Protein AF-X1ELR3-F1 (afdb_monomer_lite)

pLDDT: mean 73.2, std 22.71, range [28.2, 96.12]

Foldseek 3Di:
DDDDYDDDDDDDPDDDDDDDDDPPPPPPPVPPDPPPPDPPPPPDPQPCPPVNDRQDPDPPRVVVVVVVVLVVVQLVQLLVVLLVLVVVCPVVVVDDLVLLLDLDLVSCCPSRCVSSVSVPDDGPRPPPDDDDPVSSSVSNNVSSVVVNVVQQLVQLLVLLVVLLVVVCVVDVVQVVCLLVLHFHDPVSLVVSQVSSQATPNRDGDDDDSVNSSVSSVVVSVVCVVPPVVVVVVVVVVVVCCVVPPVVVVVVVVVQQVPQDDDPNDGDDDDDD

Secondary structure (DSSP, 8-state):
------------------PPPP----------------S----------TT------STTHHHHHHHHHHHHHHHHHHHHHHHHHHHHHHHTTSS-GGGGS---HHHHIIIIIITTTGGG---SS-TT-PPPHHHHHHHTHHHHHHHHHHHHHHHHHHHHHHHHHHHHHH-HHHHHHHHTTPPPPHHHHHHHHHHTSB-TTS-B----HHHHHHHHHHHHHHHHHHSTHHHHHHHHHHHHHHH-HHHHHHHHHHHHHTS---TT--------

Organism: NCBI:txid412755

Radius of gyration: 37.18 Å; chains: 1; bounding box: 158×45×71 Å

Sequence (272 aa):
MTFRSGKYFSDGEKEVAKVPRPQYKNHYFIEKPFELENLPIQNGSKTITRKFALIPDTYYKRQEYKKVTDRMVKFRDLENKYVQIIISALQNGQLTVQNFKSPSKQFIKSNIYDNLNLTNVRTNQFKNIELKERMRRCAVQYPFHAVRNWLIRNHNLSCIIGQLERSFRSNKDLVVSFLLGKGVPRGIKQTIFNSLNQNLFGNQQNISYFLIDNMVGQIRNIFLENASLNVVLKTRLGQVSKNSRPVQDFLKECIVDFSYKKKSKFIKLQIE

Structure (mmCIF, N/CA/C/O backbone):
data_AF-X1ELR3-F1
#
_entry.id   AF-X1ELR3-F1
#
loop_
_atom_site.group_PDB
_atom_site.id
_atom_site.type_symbol
_atom_site.label_atom_id
_atom_site.label_alt_id
_atom_site.label_comp_id
_atom_site.label_asym_id
_atom_site.label_entity_id
_atom_site.label_seq_id
_atom_site.pdbx_PDB_ins_code
_atom_site.Cartn_x
_atom_site.Cartn_y
_atom_site.Cartn_z
_atom_site.occupancy
_atom_site.B_iso_or_equiv
_atom_site.auth_s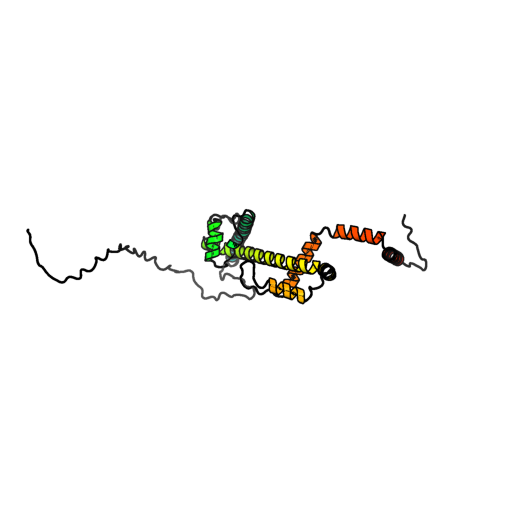eq_id
_atom_site.auth_comp_id
_atom_site.auth_asym_id
_atom_site.auth_atom_id
_atom_site.pdbx_PDB_model_num
ATOM 1 N N . MET A 1 1 ? -96.377 -1.189 -17.134 1.00 38.94 1 MET A N 1
ATOM 2 C CA . MET A 1 1 ? -95.410 -1.938 -16.305 1.00 38.94 1 MET A CA 1
ATOM 3 C C . MET A 1 1 ? -94.603 -0.912 -15.505 1.00 38.94 1 MET A C 1
ATOM 5 O O . MET A 1 1 ? -93.817 -0.207 -16.111 1.00 38.94 1 MET A O 1
ATOM 9 N N . THR A 1 2 ? -95.066 -0.478 -14.321 1.00 29.97 2 THR A N 1
ATOM 10 C CA . THR A 1 2 ? -94.688 -0.975 -12.964 1.00 29.97 2 THR A CA 1
ATOM 11 C C . THR A 1 2 ? -93.179 -0.856 -12.684 1.00 29.97 2 THR A C 1
ATOM 13 O O . THR A 1 2 ? -92.418 -1.453 -13.424 1.00 29.97 2 THR A O 1
ATOM 16 N N . PHE A 1 3 ? -92.646 -0.169 -11.662 1.00 28.20 3 PHE A N 1
ATOM 17 C CA . PHE A 1 3 ? -93.177 0.462 -10.440 1.00 28.20 3 PHE A CA 1
ATOM 18 C C . PHE A 1 3 ? -92.130 1.466 -9.863 1.00 28.20 3 PHE A C 1
ATOM 20 O O . PHE A 1 3 ? -90.941 1.190 -9.925 1.00 28.20 3 PHE A O 1
ATOM 27 N N . ARG A 1 4 ? -92.618 2.575 -9.265 1.00 29.06 4 ARG A N 1
ATOM 28 C CA . ARG A 1 4 ? -92.213 3.266 -7.998 1.00 29.06 4 ARG A CA 1
ATOM 29 C C . ARG A 1 4 ? -90.725 3.513 -7.648 1.00 29.06 4 ARG A C 1
ATOM 31 O O . ARG A 1 4 ? -89.964 2.585 -7.449 1.00 29.06 4 ARG A O 1
ATOM 38 N N . SER A 1 5 ? -90.338 4.785 -7.456 1.00 32.31 5 SER A N 1
ATOM 39 C CA . SER A 1 5 ? -90.232 5.538 -6.165 1.00 32.31 5 SER A CA 1
ATOM 40 C C . SER A 1 5 ? -88.789 5.555 -5.626 1.00 32.31 5 SER A C 1
ATOM 42 O O . SER A 1 5 ? -88.098 4.568 -5.794 1.00 32.31 5 SER A O 1
ATOM 44 N N . GLY A 1 6 ? -88.241 6.592 -4.994 1.00 30.98 6 GLY A N 1
ATOM 45 C CA . GLY A 1 6 ? -88.781 7.857 -4.520 1.00 30.98 6 GLY A CA 1
ATOM 46 C C . GLY A 1 6 ? -87.651 8.811 -4.090 1.00 30.98 6 GLY A C 1
ATOM 47 O O . GLY A 1 6 ? -86.470 8.529 -4.260 1.00 30.98 6 GLY A O 1
ATOM 48 N N . LYS A 1 7 ? -88.087 9.966 -3.583 1.00 36.12 7 LYS A N 1
ATOM 49 C CA . LYS A 1 7 ? -87.344 11.131 -3.072 1.00 36.12 7 LYS A CA 1
ATOM 50 C C . LYS A 1 7 ? -86.315 10.791 -1.970 1.00 36.12 7 LYS A C 1
ATOM 52 O O . LYS A 1 7 ? -86.502 9.803 -1.272 1.00 36.12 7 LYS A O 1
ATOM 57 N N . TYR A 1 8 ? -85.306 11.652 -1.774 1.00 34.97 8 TYR A N 1
ATOM 58 C CA . TYR A 1 8 ? -85.084 12.531 -0.594 1.00 34.97 8 TYR A CA 1
ATOM 59 C C . TYR A 1 8 ? -83.591 12.982 -0.488 1.00 34.97 8 TYR A C 1
ATOM 61 O O . TYR A 1 8 ? -82.716 12.131 -0.434 1.00 34.97 8 TYR A O 1
ATOM 69 N N . PHE A 1 9 ? -83.370 14.315 -0.467 1.00 36.19 9 PHE A N 1
ATOM 70 C CA . PHE A 1 9 ? -82.385 15.152 0.284 1.00 36.19 9 PHE A CA 1
ATOM 71 C C . PHE A 1 9 ? -80.890 14.741 0.304 1.00 36.19 9 PHE A C 1
ATOM 73 O O . PHE A 1 9 ? -80.542 13.651 0.734 1.00 36.19 9 PHE A O 1
ATOM 80 N N . SER A 1 10 ? -79.962 15.510 -0.283 1.00 35.53 10 SER A N 1
ATOM 81 C CA . SER A 1 10 ? -79.329 16.779 0.160 1.00 35.53 10 SER A CA 1
ATOM 82 C C . SER A 1 10 ? -78.473 16.689 1.434 1.00 35.53 10 SER A C 1
ATOM 84 O O . SER A 1 10 ? -78.986 16.427 2.517 1.00 35.53 10 SER A O 1
ATOM 86 N N . ASP A 1 11 ? -77.198 17.027 1.232 1.00 34.41 11 ASP A N 1
ATOM 87 C CA . ASP A 1 11 ? -76.172 17.528 2.151 1.00 34.41 11 ASP A CA 1
ATOM 88 C C . ASP A 1 11 ? -75.707 16.658 3.323 1.00 34.41 11 ASP A C 1
ATOM 90 O O . ASP A 1 11 ? -76.416 16.343 4.275 1.00 34.41 11 ASP A O 1
ATOM 94 N N . GLY A 1 12 ? -74.417 16.333 3.263 1.00 37.38 12 GLY A N 1
ATOM 95 C CA . GLY A 1 12 ? -73.683 15.691 4.336 1.00 37.38 12 GLY A CA 1
ATOM 96 C C . GLY A 1 12 ? -72.321 15.227 3.849 1.00 37.38 12 GLY A C 1
ATOM 97 O O . GLY A 1 12 ? -72.127 14.034 3.616 1.00 37.38 12 GLY A O 1
ATOM 98 N N . GLU A 1 13 ? -71.382 16.166 3.704 1.00 39.59 13 GLU A N 1
ATOM 99 C CA . GLU A 1 13 ? -69.950 15.865 3.749 1.00 39.59 13 GLU A CA 1
ATOM 100 C C . GLU A 1 13 ? -69.672 15.082 5.038 1.00 39.59 13 GLU A C 1
ATOM 102 O O . GLU A 1 13 ? -69.604 15.631 6.136 1.00 39.59 13 GLU A O 1
ATOM 107 N N . LYS A 1 14 ? -69.578 13.757 4.917 1.00 39.84 14 LYS A N 1
ATOM 108 C CA . LYS A 1 14 ? -69.109 12.898 5.996 1.00 39.84 14 LYS A CA 1
ATOM 109 C C . LYS A 1 14 ? -67.605 12.769 5.860 1.00 39.84 14 LYS A C 1
ATOM 111 O O . LYS A 1 14 ? -67.106 12.066 4.981 1.00 39.84 14 LYS A O 1
ATOM 116 N N . GLU A 1 15 ? -66.914 13.463 6.760 1.00 39.06 15 GLU A N 1
ATOM 117 C CA . GLU A 1 15 ? -65.523 13.219 7.116 1.00 39.06 15 GLU A CA 1
ATOM 118 C C . GLU A 1 15 ? -65.265 11.712 7.204 1.00 39.06 15 GLU A C 1
ATOM 120 O O . GLU A 1 15 ? -65.870 10.985 7.998 1.00 39.06 15 GLU A O 1
ATOM 125 N N . VAL A 1 16 ? -64.348 11.235 6.367 1.00 45.25 16 VAL A N 1
ATOM 126 C CA . VAL A 1 16 ? -63.848 9.868 6.444 1.00 45.25 16 VAL A CA 1
ATOM 127 C C . VAL A 1 16 ? -63.132 9.708 7.781 1.00 45.25 16 VAL A C 1
ATOM 129 O O . VAL A 1 16 ? -62.170 10.416 8.088 1.00 45.25 16 VAL A O 1
ATOM 132 N N . ALA A 1 17 ? -63.635 8.762 8.572 1.00 37.72 17 ALA A N 1
ATOM 133 C CA . ALA A 1 17 ? -63.144 8.391 9.886 1.00 37.72 17 ALA A CA 1
ATOM 134 C C . ALA A 1 17 ? -61.613 8.239 9.901 1.00 37.72 17 ALA A C 1
ATOM 136 O O . ALA A 1 17 ? -61.039 7.340 9.281 1.00 37.72 17 ALA A O 1
ATOM 137 N N . LYS A 1 18 ? -60.945 9.113 10.661 1.00 41.16 18 LYS A N 1
ATOM 138 C CA . LYS A 1 18 ? -59.543 8.938 11.042 1.00 41.16 18 LYS A CA 1
ATOM 139 C C . LYS A 1 18 ? -59.444 7.683 11.901 1.00 41.16 18 LYS A C 1
ATOM 141 O O . LYS A 1 18 ? -59.878 7.675 13.050 1.00 41.16 18 LYS A O 1
ATOM 146 N N . VAL A 1 19 ? -58.839 6.638 11.347 1.00 40.16 19 VAL A N 1
ATOM 147 C CA . VAL A 1 19 ? -58.369 5.483 12.116 1.00 40.16 19 VAL A CA 1
ATOM 148 C C . VAL A 1 19 ? -57.477 6.010 13.252 1.00 40.16 19 VAL A C 1
ATOM 150 O O . VAL A 1 19 ? -56.493 6.706 12.968 1.00 40.16 19 VAL A O 1
ATOM 153 N N . PRO A 1 20 ? -57.798 5.739 14.530 1.00 35.62 20 PRO A N 1
ATOM 154 C CA . PRO A 1 20 ? -56.969 6.188 15.634 1.00 35.62 20 PRO A CA 1
ATOM 155 C C . PRO A 1 20 ? -55.623 5.466 15.555 1.00 35.62 20 PRO A C 1
ATOM 157 O O . PRO A 1 20 ? -55.545 4.238 15.612 1.00 35.62 20 PRO A O 1
ATOM 160 N N . ARG A 1 21 ? -54.544 6.239 15.393 1.00 38.31 21 ARG A N 1
ATOM 161 C CA . ARG A 1 21 ? -53.183 5.713 15.529 1.00 38.31 21 ARG A CA 1
ATOM 162 C C . ARG A 1 21 ? -53.031 5.148 16.945 1.00 38.31 21 ARG A C 1
ATOM 164 O O . ARG A 1 21 ? -53.488 5.803 17.885 1.00 38.31 21 ARG A O 1
ATOM 171 N N . PRO A 1 22 ? -52.377 3.989 17.124 1.00 36.22 22 PRO A N 1
ATOM 172 C CA . PRO A 1 22 ? -52.089 3.479 18.453 1.00 36.22 22 PRO A CA 1
ATOM 173 C C . PRO A 1 22 ? -51.301 4.535 19.232 1.00 36.22 22 PRO A C 1
ATOM 175 O O . PRO A 1 22 ? -50.209 4.948 18.834 1.00 36.22 22 PRO A O 1
ATOM 178 N N . GLN A 1 23 ? -51.891 4.997 20.336 1.00 33.19 23 GLN A N 1
ATOM 179 C CA . GLN A 1 23 ? -51.192 5.767 21.351 1.00 33.19 23 GLN A CA 1
ATOM 180 C C . GLN A 1 23 ? -50.163 4.834 21.984 1.00 33.19 23 GLN A C 1
ATOM 182 O O . GLN A 1 23 ? -50.462 4.087 22.915 1.00 33.19 23 GLN A O 1
ATOM 187 N N . TYR A 1 24 ? -48.935 4.862 21.472 1.00 32.53 24 TYR A N 1
ATOM 188 C CA . TYR A 1 24 ? -47.806 4.406 22.260 1.00 32.53 24 TYR A CA 1
ATOM 189 C C . TYR A 1 24 ? -47.739 5.329 23.472 1.00 32.53 24 TYR A C 1
ATOM 191 O O . TYR A 1 24 ? -47.401 6.507 23.357 1.00 32.53 24 TYR A O 1
ATOM 199 N N . LYS A 1 25 ? -48.129 4.800 24.636 1.00 32.91 25 LYS A N 1
ATOM 200 C CA . LYS A 1 25 ? -47.783 5.397 25.919 1.00 32.91 25 LYS A CA 1
ATOM 201 C C . LYS A 1 25 ? -46.264 5.525 25.920 1.00 32.91 25 LYS A C 1
ATOM 203 O O . LYS A 1 25 ? -45.560 4.538 26.116 1.00 32.91 25 LYS A O 1
ATOM 208 N N . ASN A 1 26 ? -45.773 6.739 25.695 1.00 32.91 26 ASN A N 1
ATOM 209 C CA . ASN A 1 26 ? -44.436 7.119 26.105 1.00 32.91 26 ASN A CA 1
ATOM 210 C C . ASN A 1 26 ? -44.417 6.965 27.626 1.00 32.91 26 ASN A C 1
ATOM 212 O O . ASN A 1 26 ? -44.767 7.880 28.369 1.00 32.91 26 ASN A O 1
ATOM 216 N N . HIS A 1 27 ? -44.033 5.786 28.110 1.00 32.38 27 HIS A N 1
ATOM 217 C CA . HIS A 1 27 ? -43.288 5.739 29.350 1.00 32.38 27 HIS A CA 1
ATOM 218 C C . HIS A 1 27 ? -41.992 6.475 29.055 1.00 32.38 27 HIS A C 1
ATOM 220 O O . HIS A 1 27 ? -41.010 5.902 28.590 1.00 32.38 27 HIS A O 1
ATOM 226 N N . TYR A 1 28 ? -42.034 7.787 29.282 1.00 31.70 28 TYR A N 1
ATOM 227 C CA . TYR A 1 28 ? -40.855 8.526 29.662 1.00 31.70 28 TYR A CA 1
ATOM 228 C C . TYR A 1 28 ? -40.346 7.839 30.930 1.00 31.70 28 TYR A C 1
ATOM 230 O O . TYR A 1 28 ? -40.696 8.209 32.047 1.00 31.70 28 TYR A O 1
ATOM 238 N N . PHE A 1 29 ? -39.508 6.818 30.757 1.00 32.00 29 PHE A N 1
ATOM 239 C CA . PHE A 1 29 ? -38.361 6.727 31.630 1.00 32.00 29 PHE A CA 1
ATOM 240 C C . PHE A 1 29 ? -37.620 8.032 31.388 1.00 32.00 29 PHE A C 1
ATOM 242 O O . PHE A 1 29 ? -36.895 8.200 30.410 1.00 32.00 29 PHE A O 1
ATOM 249 N N . ILE A 1 30 ? -37.916 9.002 32.248 1.00 33.72 30 ILE A N 1
ATOM 250 C CA . ILE A 1 30 ? -36.988 10.066 32.566 1.00 33.72 30 ILE A CA 1
ATOM 251 C C . ILE A 1 30 ? -35.795 9.306 33.145 1.00 33.72 30 ILE A C 1
ATOM 253 O O . ILE A 1 30 ? -35.714 9.057 34.346 1.00 33.72 30 ILE A O 1
ATOM 257 N N . GLU A 1 31 ? -34.917 8.819 32.264 1.00 35.75 31 GLU A N 1
ATOM 258 C CA . GLU A 1 31 ? -33.542 8.568 32.641 1.00 35.75 31 GLU A CA 1
ATOM 259 C C . GLU A 1 31 ? -33.094 9.894 33.228 1.00 35.75 31 GLU A C 1
ATOM 261 O O . GLU A 1 31 ? -33.058 10.916 32.534 1.00 35.75 31 GLU A O 1
ATOM 266 N N . LYS A 1 32 ? -32.885 9.890 34.548 1.00 32.22 32 LYS A N 1
ATOM 267 C CA . LYS A 1 32 ? -32.268 11.008 35.241 1.00 32.22 32 LYS A CA 1
ATOM 268 C C . LYS A 1 32 ? -31.103 11.477 34.367 1.00 32.22 32 LYS A C 1
ATOM 270 O O . LYS A 1 32 ? -30.331 10.617 33.919 1.00 32.22 32 LYS A O 1
ATOM 275 N N . PRO A 1 33 ? -30.982 12.786 34.079 1.00 32.03 33 PRO A N 1
ATOM 276 C CA . PRO A 1 33 ? -29.783 13.290 33.433 1.00 32.03 33 PRO A CA 1
ATOM 277 C C . PRO A 1 33 ? -28.606 12.709 34.203 1.00 32.03 33 PRO A C 1
ATOM 279 O O . PRO A 1 33 ? -28.638 12.685 35.429 1.00 32.03 33 PRO A O 1
ATOM 282 N N . PHE A 1 34 ? -27.652 12.137 33.475 1.00 37.47 34 PHE A N 1
ATOM 283 C CA . PHE A 1 34 ? -26.460 11.526 34.038 1.00 37.47 34 PHE A CA 1
ATOM 284 C C . PHE A 1 34 ? -25.834 12.551 34.991 1.00 37.47 34 PHE A C 1
ATOM 286 O O . PHE A 1 34 ? -25.188 13.499 34.541 1.00 37.47 34 PHE A O 1
ATOM 293 N N . GLU A 1 35 ? -26.113 12.406 36.287 1.00 31.59 35 GLU A N 1
ATOM 294 C CA . GLU A 1 35 ? -25.535 13.201 37.355 1.00 31.59 35 GLU A CA 1
ATOM 295 C C . GLU A 1 35 ? -24.050 12.851 37.327 1.00 31.59 35 GLU A C 1
ATOM 297 O O . GLU A 1 35 ? -23.577 11.876 37.905 1.00 31.59 35 GLU A O 1
ATOM 302 N N . LEU A 1 36 ? -23.306 13.657 36.572 1.00 38.75 36 LEU A N 1
ATOM 303 C CA . LEU A 1 36 ? -21.876 13.891 36.713 1.00 38.75 36 LEU A CA 1
ATOM 304 C C . LEU A 1 36 ? -21.628 14.587 38.062 1.00 38.75 36 LEU A C 1
ATOM 306 O O . LEU A 1 36 ? -20.936 15.596 38.137 1.00 38.75 36 LEU A O 1
ATOM 310 N N . GLU A 1 37 ? -22.214 14.073 39.138 1.00 33.00 37 GLU A N 1
ATOM 311 C CA . GLU A 1 37 ? -21.900 14.520 40.476 1.00 33.00 37 GLU A CA 1
ATOM 312 C C . GLU A 1 37 ? -20.644 13.780 40.934 1.00 33.00 37 GLU A C 1
ATOM 314 O O . GLU A 1 37 ? -20.624 12.578 41.193 1.00 33.00 37 GLU A O 1
ATOM 319 N N . ASN A 1 38 ? -19.578 14.576 41.018 1.00 36.31 38 ASN A N 1
ATOM 320 C CA . ASN A 1 38 ? -18.402 14.365 41.853 1.00 36.31 38 ASN A CA 1
ATOM 321 C C . ASN A 1 38 ? -17.333 13.394 41.336 1.00 36.31 38 ASN A C 1
ATOM 323 O O . ASN A 1 38 ? -16.770 12.598 42.084 1.00 36.31 38 ASN A O 1
ATOM 327 N N . LEU A 1 39 ? -16.902 13.584 40.087 1.00 33.59 39 LEU A N 1
ATOM 328 C CA . LEU A 1 39 ? -15.454 13.614 39.861 1.00 33.59 39 LEU A CA 1
ATOM 329 C C . LEU A 1 39 ? -15.023 15.077 39.991 1.00 33.59 39 LEU A C 1
ATOM 331 O O . LEU A 1 39 ? -15.560 15.898 39.247 1.00 33.59 39 LEU A O 1
ATOM 335 N N . PRO A 1 40 ? -14.102 15.440 40.902 1.00 34.00 40 PRO A N 1
ATOM 336 C CA . PRO A 1 40 ? -13.609 16.804 40.973 1.00 34.00 40 PRO A CA 1
ATOM 337 C C . PRO A 1 40 ? -12.920 17.117 39.645 1.00 34.00 40 PRO A C 1
ATOM 339 O O . PRO A 1 40 ? -11.790 16.701 39.389 1.00 34.00 40 PRO A O 1
ATOM 342 N N . ILE A 1 41 ? -13.622 17.836 38.771 1.00 36.72 41 ILE A N 1
ATOM 343 C CA . ILE A 1 41 ? -13.016 18.520 37.640 1.00 36.72 41 ILE A CA 1
ATOM 344 C C . ILE A 1 41 ? -12.264 19.687 38.272 1.00 36.72 41 ILE A C 1
ATOM 346 O O . ILE A 1 41 ? -12.781 20.794 38.397 1.00 36.72 41 ILE A O 1
ATOM 350 N N . GLN A 1 42 ? -11.049 19.422 38.756 1.00 37.78 42 GLN A N 1
ATOM 351 C CA . GLN A 1 42 ? -10.107 20.501 38.994 1.00 37.78 42 GLN A CA 1
ATOM 352 C C . GLN A 1 42 ? -9.916 21.203 37.648 1.00 37.78 42 GLN A C 1
ATOM 354 O O . GLN A 1 42 ? -9.525 20.577 36.662 1.00 37.78 42 GLN A O 1
ATOM 359 N N . ASN A 1 43 ? -10.243 22.495 37.611 1.00 39.31 43 ASN A N 1
ATOM 360 C CA . ASN A 1 43 ? -10.012 23.416 36.499 1.00 39.31 43 ASN A CA 1
ATOM 361 C C . ASN A 1 43 ? -8.501 23.649 36.287 1.00 39.31 43 ASN A C 1
ATOM 363 O O . ASN A 1 43 ? -8.010 24.771 36.355 1.00 39.31 43 ASN A O 1
ATOM 367 N N . GLY A 1 44 ? -7.747 22.577 36.055 1.00 40.12 44 GLY A N 1
ATOM 368 C CA . GLY A 1 44 ? -6.367 22.593 35.601 1.00 40.12 44 GLY A CA 1
ATOM 369 C C . GLY A 1 44 ? -6.358 22.331 34.104 1.00 40.12 44 GLY A C 1
ATOM 370 O O . GLY A 1 44 ? -6.784 21.273 33.640 1.00 40.12 44 GLY A O 1
ATOM 371 N N . SER A 1 45 ? -5.922 23.315 33.323 1.00 44.38 45 SER A N 1
ATOM 372 C CA . SER A 1 45 ? -5.726 23.179 31.879 1.00 44.38 45 SER A CA 1
ATOM 373 C C . SER A 1 45 ? -5.001 21.861 31.569 1.00 44.38 45 SER A C 1
ATOM 375 O O . SER A 1 45 ? -3.938 21.590 32.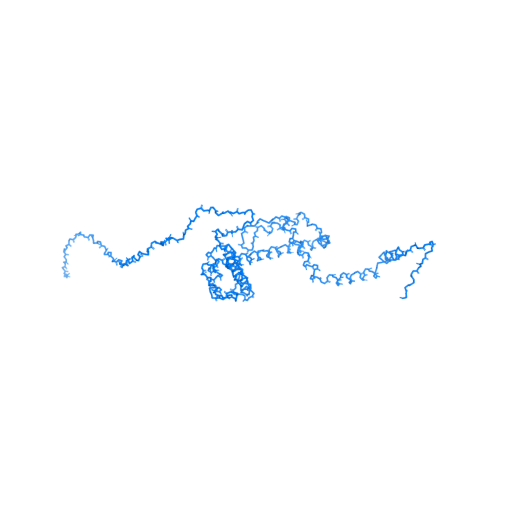131 1.00 44.38 45 SER A O 1
ATOM 377 N N . LYS A 1 46 ? -5.533 21.050 30.644 1.00 51.47 46 LYS A N 1
ATOM 378 C CA . LYS A 1 46 ? -4.771 19.942 30.055 1.00 51.47 46 LYS A CA 1
ATOM 379 C C . LYS A 1 46 ? -3.565 20.553 29.346 1.00 51.47 46 LYS A C 1
ATOM 381 O O . LYS A 1 46 ? -3.694 21.010 28.214 1.00 51.47 46 LYS A O 1
ATOM 386 N N . THR A 1 47 ? -2.405 20.575 29.995 1.00 45.16 47 THR A N 1
ATOM 387 C CA . THR A 1 47 ? -1.182 21.077 29.371 1.00 45.16 47 THR A CA 1
ATOM 388 C C . THR A 1 47 ? -0.783 20.115 28.260 1.00 45.16 47 THR A C 1
ATOM 390 O O . THR A 1 47 ? -0.134 19.093 28.489 1.00 45.16 47 THR A O 1
ATOM 393 N N . ILE A 1 48 ? -1.189 20.432 27.031 1.00 45.03 48 ILE A N 1
ATOM 394 C CA . ILE A 1 48 ? -0.664 19.796 25.827 1.00 45.03 48 ILE A CA 1
ATOM 395 C C . ILE A 1 48 ? 0.778 20.282 25.702 1.00 45.03 48 ILE A C 1
ATOM 397 O O . ILE A 1 48 ? 1.060 21.371 25.208 1.00 45.03 48 ILE A O 1
ATOM 401 N N . THR A 1 49 ? 1.714 19.495 26.223 1.00 47.62 49 THR A N 1
ATOM 402 C CA . THR A 1 49 ? 3.139 19.782 26.054 1.00 47.62 49 THR A CA 1
ATOM 403 C C . THR A 1 49 ? 3.526 19.601 24.583 1.00 47.62 49 THR A C 1
ATOM 405 O O . THR A 1 49 ? 2.919 18.802 23.867 1.00 47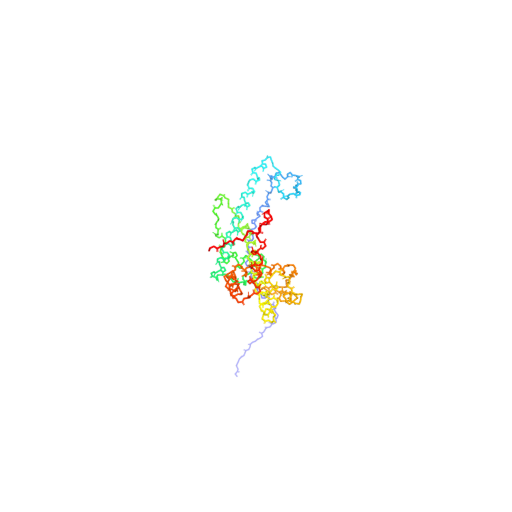.62 49 THR A O 1
ATOM 408 N N . ARG A 1 50 ? 4.596 20.274 24.128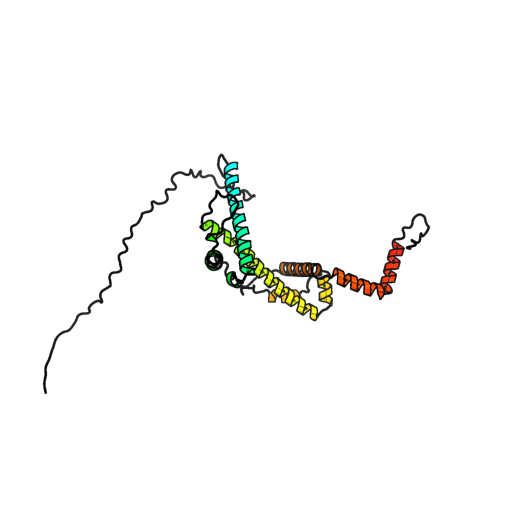 1.00 47.19 50 ARG A N 1
ATOM 409 C CA . ARG A 1 50 ? 5.176 20.128 22.770 1.00 47.19 50 ARG A CA 1
ATOM 410 C C . ARG A 1 50 ? 5.511 18.675 22.369 1.00 47.19 50 ARG A C 1
ATOM 412 O O . ARG A 1 50 ? 5.846 18.427 21.218 1.00 47.19 50 ARG A O 1
ATOM 419 N N . LYS A 1 51 ? 5.421 17.717 23.301 1.00 47.50 51 LYS A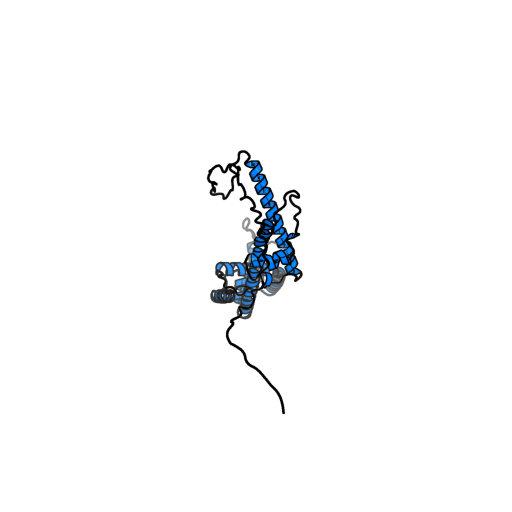 N 1
ATOM 420 C CA . LYS A 1 51 ? 5.627 16.277 23.093 1.00 47.50 51 LYS A CA 1
ATOM 421 C C . LYS A 1 51 ? 4.330 15.459 22.944 1.00 47.50 51 LYS A C 1
ATOM 423 O O . LYS A 1 51 ? 4.411 14.239 22.999 1.00 47.50 51 LYS A O 1
ATOM 428 N N . PHE A 1 52 ? 3.154 16.081 22.779 1.00 50.53 52 PHE A N 1
ATOM 429 C CA . PHE A 1 52 ? 1.853 15.387 22.646 1.00 50.53 52 PHE A CA 1
ATOM 430 C C . PHE A 1 52 ? 1.613 14.298 23.712 1.00 50.53 52 PHE A C 1
ATOM 432 O O . PHE A 1 52 ? 0.940 13.297 23.467 1.00 50.53 52 PHE A O 1
ATOM 439 N N . ALA A 1 53 ? 2.169 14.468 24.912 1.00 51.94 53 ALA A N 1
ATOM 440 C CA . ALA A 1 53 ? 1.947 13.536 26.004 1.00 51.94 53 ALA A CA 1
ATOM 441 C C . ALA A 1 53 ? 0.708 13.980 26.785 1.00 51.94 53 ALA A C 1
ATOM 443 O O . ALA A 1 53 ? 0.685 15.074 27.349 1.00 51.94 53 ALA A O 1
ATOM 444 N N . LEU A 1 54 ? -0.314 13.121 26.833 1.00 55.47 54 LEU A N 1
ATOM 445 C CA . LEU A 1 54 ? -1.413 13.250 27.787 1.00 55.47 54 LEU A CA 1
ATOM 446 C C . LEU A 1 54 ? -0.870 12.867 29.166 1.00 55.47 54 LEU A C 1
ATOM 448 O O . LEU A 1 54 ? -0.796 11.687 29.505 1.00 55.47 54 LEU A O 1
ATOM 452 N N . ILE A 1 55 ? -0.428 13.860 29.934 1.00 60.75 55 ILE A N 1
ATOM 453 C CA . ILE A 1 55 ? 0.023 13.648 31.309 1.00 60.75 55 ILE A CA 1
ATOM 454 C C . ILE A 1 55 ? -1.220 13.716 32.201 1.00 60.75 55 ILE A C 1
ATOM 456 O O . ILE A 1 55 ? -1.851 14.773 32.252 1.00 60.75 55 ILE A O 1
ATOM 460 N N . PRO A 1 56 ? -1.613 12.620 32.876 1.00 62.28 56 PRO A N 1
ATOM 461 C CA . PRO A 1 56 ? -2.730 12.668 33.805 1.00 62.28 56 PRO A CA 1
ATOM 462 C C . PRO A 1 56 ? -2.382 13.604 34.965 1.00 62.28 56 PRO A C 1
ATOM 464 O O . PRO A 1 56 ? -1.342 13.445 35.611 1.00 62.28 56 PRO A O 1
ATOM 467 N N . ASP A 1 57 ? -3.256 14.571 35.231 1.00 66.94 57 ASP A N 1
ATOM 468 C CA . ASP A 1 57 ? -3.113 15.490 36.357 1.00 66.94 57 ASP A CA 1
ATOM 469 C C . ASP A 1 57 ? -3.669 14.839 37.629 1.00 66.94 57 ASP A C 1
ATOM 471 O O . ASP A 1 57 ? -4.776 15.106 38.079 1.00 66.94 57 ASP A O 1
ATOM 475 N N . THR A 1 58 ? -2.948 13.832 38.122 1.00 69.56 58 THR A N 1
ATOM 476 C CA . THR A 1 58 ? -3.348 13.034 39.290 1.00 69.56 58 THR A CA 1
ATOM 477 C C . THR A 1 58 ? -2.144 12.772 40.185 1.00 69.56 58 THR A C 1
ATOM 479 O O . THR A 1 58 ? -1.008 12.768 39.713 1.00 69.56 58 THR A O 1
ATOM 482 N N . TYR A 1 59 ? -2.371 12.500 41.471 1.00 69.12 59 TYR A N 1
ATOM 483 C CA . TYR A 1 59 ? -1.301 12.130 42.409 1.00 69.12 59 TYR A CA 1
ATOM 484 C C . TYR A 1 59 ? -0.594 10.818 41.997 1.00 69.12 59 TYR A C 1
ATOM 486 O O . TYR A 1 59 ? 0.611 10.660 42.169 1.00 69.12 59 TYR A O 1
ATOM 494 N N . TYR A 1 60 ? -1.314 9.905 41.331 1.00 73.88 60 TYR A N 1
ATOM 495 C CA . TYR A 1 60 ? -0.823 8.593 40.889 1.00 73.88 60 TYR A CA 1
ATOM 496 C C . TYR A 1 60 ? -0.443 8.543 39.397 1.00 73.88 60 TYR A C 1
ATOM 498 O O . TYR A 1 60 ? -0.741 7.561 38.706 1.00 73.88 60 TYR A O 1
ATOM 506 N N . LYS A 1 61 ? 0.255 9.571 38.883 1.00 74.44 61 LYS A N 1
ATOM 507 C CA . LYS A 1 61 ? 0.577 9.729 37.443 1.00 74.44 61 LYS A CA 1
ATOM 508 C C . LYS A 1 61 ? 1.091 8.453 36.774 1.00 74.44 61 LYS A C 1
ATOM 510 O O . LYS A 1 61 ? 0.662 8.113 35.675 1.00 74.44 61 LYS A O 1
ATOM 515 N N . ARG A 1 62 ? 1.991 7.721 37.442 1.00 76.75 62 ARG A N 1
ATOM 516 C CA . ARG A 1 62 ? 2.615 6.499 36.904 1.00 76.75 62 ARG A CA 1
ATOM 517 C C . ARG A 1 62 ? 1.615 5.357 36.705 1.00 76.75 62 ARG A C 1
ATOM 519 O O . ARG A 1 62 ? 1.711 4.638 35.713 1.00 76.75 62 ARG A O 1
ATOM 526 N N . GLN A 1 63 ? 0.665 5.185 37.625 1.00 80.06 63 GLN A N 1
ATOM 527 C CA . GLN A 1 63 ? -0.342 4.125 37.536 1.00 80.06 63 GLN A CA 1
ATOM 528 C C . GLN A 1 63 ? -1.368 4.437 36.442 1.00 80.06 63 GLN A C 1
ATOM 530 O O . GLN A 1 63 ? -1.671 3.570 35.625 1.00 80.06 63 GLN A O 1
ATOM 535 N N . GLU A 1 64 ? -1.841 5.683 36.370 1.00 77.75 64 GLU A N 1
ATOM 536 C CA . GLU A 1 64 ? -2.767 6.124 35.320 1.00 77.75 64 GLU A CA 1
ATOM 537 C C . GLU A 1 64 ? -2.121 6.075 33.930 1.00 77.75 64 GLU A C 1
ATOM 539 O O . GLU A 1 64 ? -2.720 5.566 32.982 1.00 77.75 64 GLU A O 1
ATOM 544 N N . TYR A 1 65 ? -0.856 6.488 33.810 1.00 79.12 65 TYR A N 1
ATOM 545 C CA . TYR A 1 65 ? -0.104 6.361 32.561 1.00 79.12 65 TYR A CA 1
ATOM 546 C C . TYR A 1 65 ? 0.019 4.901 32.105 1.00 79.12 65 TYR A C 1
ATOM 548 O O . TYR A 1 65 ? -0.184 4.599 30.925 1.00 79.12 65 TYR A O 1
ATOM 556 N N . LYS A 1 66 ? 0.292 3.975 33.035 1.00 81.25 66 LYS A N 1
ATOM 557 C CA . LYS A 1 66 ? 0.336 2.538 32.737 1.00 81.25 66 LYS A CA 1
ATOM 558 C C . LYS A 1 66 ? -1.022 2.030 32.242 1.00 81.25 66 LYS A C 1
ATOM 560 O O . LYS A 1 66 ? -1.073 1.420 31.182 1.00 81.25 66 LYS A O 1
ATOM 565 N N . LYS A 1 67 ? -2.127 2.373 32.918 1.00 80.75 67 LYS A N 1
ATOM 566 C CA . LYS A 1 67 ? -3.490 1.999 32.484 1.00 80.75 67 LYS A CA 1
ATOM 567 C C . LYS A 1 67 ? -3.819 2.506 31.076 1.00 80.75 67 LYS A C 1
ATOM 569 O O . LYS A 1 67 ? -4.418 1.778 30.286 1.00 80.75 67 LYS A O 1
ATOM 574 N N . VAL A 1 68 ? -3.458 3.751 30.754 1.00 81.19 68 VAL A N 1
ATOM 575 C CA . VAL A 1 68 ? -3.667 4.324 29.412 1.00 81.19 68 VAL A CA 1
ATOM 576 C C . VAL A 1 68 ? -2.823 3.586 28.376 1.00 81.19 68 VAL A C 1
ATOM 578 O O . VAL A 1 68 ? -3.341 3.218 27.322 1.00 81.19 68 VAL A O 1
ATOM 581 N N . THR A 1 69 ? -1.556 3.320 28.688 1.00 81.75 69 THR A N 1
ATOM 582 C CA . THR A 1 69 ? -0.640 2.588 27.805 1.00 81.75 69 THR A CA 1
ATOM 583 C C . THR A 1 69 ? -1.152 1.175 27.528 1.00 81.75 69 THR A C 1
ATOM 585 O O . THR A 1 69 ? -1.273 0.797 26.365 1.00 81.75 69 THR A O 1
ATOM 588 N N . ASP A 1 70 ? -1.556 0.432 28.561 1.00 82.31 70 ASP A N 1
ATOM 589 C CA . ASP A 1 70 ? -2.095 -0.928 28.431 1.00 82.31 70 ASP A CA 1
ATOM 590 C C . ASP A 1 70 ? -3.351 -0.950 27.535 1.00 82.31 70 ASP A C 1
ATOM 592 O O . ASP A 1 70 ? -3.502 -1.816 26.668 1.00 82.31 70 ASP A O 1
ATOM 596 N N . ARG A 1 71 ? -4.235 0.052 27.670 1.00 81.69 71 ARG A N 1
ATOM 597 C CA . ARG A 1 71 ? -5.412 0.216 26.795 1.00 81.69 71 ARG A CA 1
ATOM 598 C C . ARG A 1 71 ? -5.024 0.496 25.340 1.00 81.69 71 ARG A C 1
ATOM 600 O O . ARG A 1 71 ? -5.642 -0.072 24.442 1.00 81.69 71 ARG A O 1
ATOM 607 N N . MET A 1 72 ? -4.022 1.344 25.101 1.00 84.19 72 MET A N 1
ATOM 608 C CA . MET A 1 72 ? -3.543 1.665 23.749 1.00 84.19 72 MET A CA 1
ATOM 609 C C . MET A 1 72 ? -2.883 0.461 23.074 1.00 84.19 72 MET A C 1
ATOM 611 O O . MET A 1 72 ? -3.134 0.208 21.898 1.00 84.19 72 MET A O 1
ATOM 615 N N . VAL A 1 73 ? -2.095 -0.321 23.818 1.00 85.31 73 VAL A N 1
ATOM 616 C CA . VAL A 1 73 ? -1.496 -1.566 23.316 1.00 85.31 73 VAL A CA 1
ATOM 617 C C . VAL A 1 73 ? -2.586 -2.555 22.909 1.00 85.31 73 VAL A C 1
ATOM 619 O O . VAL A 1 73 ? -2.549 -3.076 21.796 1.00 85.31 73 VAL A O 1
ATOM 622 N N . LYS A 1 74 ? -3.613 -2.747 23.747 1.00 83.00 74 LYS A N 1
ATOM 623 C CA . LYS A 1 74 ? -4.743 -3.625 23.414 1.00 83.00 74 LYS A CA 1
ATOM 624 C C . LYS A 1 74 ? -5.522 -3.153 22.184 1.00 83.00 74 LYS A C 1
ATOM 626 O O . LYS A 1 74 ? -5.938 -3.974 21.367 1.00 83.00 74 LYS A O 1
ATOM 631 N N . PHE A 1 75 ? -5.734 -1.844 22.055 1.00 86.12 75 PHE A N 1
ATOM 632 C CA . PHE A 1 75 ? -6.387 -1.264 20.883 1.00 86.12 75 PHE A CA 1
ATOM 633 C C . PHE A 1 75 ? -5.586 -1.554 19.609 1.00 86.12 75 PHE A C 1
ATOM 635 O O . PHE A 1 75 ? -6.149 -2.039 18.633 1.00 86.12 75 PHE A O 1
ATOM 642 N N . ARG A 1 76 ? -4.262 -1.370 19.659 1.00 87.38 76 ARG A N 1
ATOM 643 C CA . ARG A 1 76 ? -3.356 -1.665 18.544 1.00 87.38 76 ARG A CA 1
ATOM 644 C C . ARG A 1 76 ? -3.321 -3.146 18.170 1.00 87.38 76 ARG A C 1
ATOM 646 O O . ARG A 1 76 ? -3.273 -3.480 16.990 1.00 87.38 76 ARG A O 1
ATOM 653 N N . ASP A 1 77 ? -3.357 -4.041 19.154 1.00 88.56 77 ASP A N 1
ATOM 654 C CA . ASP A 1 77 ? -3.433 -5.487 18.909 1.00 88.56 77 ASP A CA 1
ATOM 655 C C . ASP A 1 77 ? -4.724 -5.853 18.154 1.00 88.56 77 ASP A C 1
ATOM 657 O O . ASP A 1 77 ? -4.703 -6.623 17.192 1.00 88.56 77 ASP A O 1
ATOM 661 N N . LEU A 1 78 ? -5.848 -5.222 18.517 1.00 90.50 78 LEU A N 1
ATOM 662 C CA . LEU A 1 78 ? -7.111 -5.381 17.795 1.00 90.50 78 LEU A CA 1
ATOM 663 C C . LEU A 1 78 ? -7.027 -4.848 16.359 1.00 90.50 78 LEU A C 1
ATOM 665 O O . LEU A 1 78 ? -7.470 -5.536 15.440 1.00 90.50 78 LEU A O 1
ATOM 669 N N . GLU A 1 79 ? -6.427 -3.674 16.146 1.00 91.62 79 GLU A N 1
ATOM 670 C CA . GLU A 1 79 ? -6.194 -3.125 14.802 1.00 91.62 79 GLU A CA 1
ATOM 671 C C . GLU A 1 79 ? -5.368 -4.088 13.941 1.00 91.62 79 GLU A C 1
ATOM 673 O O . GLU A 1 79 ? -5.762 -4.417 12.822 1.00 91.62 79 GLU A O 1
ATOM 678 N N . ASN A 1 80 ? -4.260 -4.604 14.477 1.00 91.12 80 ASN A N 1
ATOM 679 C CA . ASN A 1 80 ? -3.414 -5.573 13.783 1.00 91.12 80 ASN A CA 1
ATOM 680 C C . ASN A 1 80 ? -4.192 -6.847 13.432 1.00 91.12 80 ASN A C 1
ATOM 682 O O . ASN A 1 80 ? -4.084 -7.352 12.313 1.00 91.12 80 ASN A O 1
ATOM 686 N N . LYS A 1 81 ? -5.017 -7.352 14.358 1.00 91.69 81 LYS A N 1
ATOM 687 C CA . LYS A 1 81 ? -5.861 -8.522 14.100 1.00 91.69 81 LYS A CA 1
ATOM 688 C C . LYS A 1 81 ? -6.873 -8.249 12.987 1.00 91.69 81 LYS A C 1
ATOM 690 O O . LYS A 1 81 ? -7.048 -9.097 12.115 1.00 91.69 81 LYS A O 1
ATOM 695 N N . TYR A 1 82 ? -7.494 -7.071 12.974 1.00 94.69 82 TYR A N 1
ATOM 696 C CA . TYR A 1 82 ? -8.396 -6.658 11.901 1.00 94.69 82 TYR A CA 1
ATOM 697 C C . TYR A 1 82 ? -7.692 -6.544 10.551 1.00 94.69 82 TYR A C 1
ATOM 699 O O . TYR A 1 82 ? -8.253 -7.012 9.567 1.00 94.69 82 TYR A O 1
ATOM 707 N N . VAL A 1 83 ? -6.463 -6.019 10.486 1.00 93.88 83 VAL A N 1
ATOM 708 C CA . VAL A 1 83 ? -5.677 -6.017 9.238 1.00 93.88 83 VAL A CA 1
ATOM 709 C C . VAL A 1 83 ? -5.538 -7.438 8.690 1.00 93.88 83 VAL A C 1
ATOM 711 O O . VAL A 1 83 ? -5.843 -7.670 7.523 1.00 93.88 83 VAL A O 1
ATOM 714 N N . GLN A 1 84 ? -5.151 -8.402 9.530 1.00 93.75 84 GLN A N 1
ATOM 715 C CA . GLN A 1 84 ? -4.973 -9.794 9.099 1.00 93.75 84 GLN A CA 1
ATOM 716 C C . GLN A 1 84 ? -6.277 -10.435 8.616 1.00 93.75 84 GLN A C 1
ATOM 718 O O . GLN A 1 84 ? -6.290 -11.108 7.586 1.00 93.75 84 GLN A O 1
ATOM 723 N N . ILE A 1 85 ? -7.384 -10.200 9.328 1.00 94.75 85 ILE A N 1
ATOM 724 C CA . ILE A 1 85 ? -8.704 -10.709 8.934 1.00 94.75 85 ILE A CA 1
ATOM 725 C C . ILE A 1 85 ? -9.126 -10.106 7.590 1.00 94.75 85 ILE A C 1
ATOM 727 O O . ILE A 1 85 ? -9.552 -10.839 6.704 1.00 94.75 85 ILE A O 1
ATOM 731 N N . ILE A 1 86 ? -8.967 -8.792 7.412 1.00 95.19 86 ILE A N 1
ATOM 732 C CA . ILE A 1 86 ? -9.334 -8.099 6.173 1.00 95.19 86 ILE A CA 1
ATOM 733 C C . ILE A 1 86 ? -8.493 -8.603 4.990 1.00 95.19 86 ILE A C 1
ATOM 735 O O . ILE A 1 86 ? -9.043 -8.853 3.919 1.00 95.19 86 ILE A O 1
ATOM 739 N N . ILE A 1 87 ? -7.179 -8.778 5.171 1.00 93.25 87 ILE A N 1
ATOM 740 C CA . ILE A 1 87 ? -6.290 -9.316 4.129 1.00 93.25 87 ILE A CA 1
ATOM 741 C C . ILE A 1 87 ? -6.691 -10.748 3.764 1.00 93.25 87 ILE A C 1
ATOM 743 O O . ILE A 1 87 ? -6.828 -11.055 2.582 1.00 93.25 87 ILE A O 1
ATOM 747 N N . SER A 1 88 ? -6.937 -11.601 4.759 1.00 94.31 88 SER A N 1
ATOM 748 C CA . SER A 1 88 ? -7.353 -12.991 4.526 1.00 94.31 88 SER A CA 1
ATOM 749 C C . SER A 1 88 ? -8.696 -13.053 3.792 1.00 94.31 88 SER A C 1
ATOM 751 O O . SER A 1 88 ? -8.865 -13.827 2.856 1.00 94.31 88 SER A O 1
ATOM 753 N N . ALA A 1 89 ? -9.646 -12.190 4.165 1.00 94.94 89 ALA A N 1
ATOM 754 C CA . ALA A 1 89 ? -10.945 -12.102 3.507 1.00 94.94 89 ALA A CA 1
ATOM 755 C C . ALA A 1 89 ? -10.834 -11.632 2.046 1.00 94.94 89 ALA A C 1
ATOM 757 O O . ALA A 1 89 ? -11.581 -12.112 1.197 1.00 94.94 89 ALA A O 1
ATOM 758 N N . LEU A 1 90 ? -9.892 -10.734 1.732 1.00 93.00 90 LEU A N 1
ATOM 759 C CA . LEU A 1 90 ? -9.575 -10.349 0.352 1.00 93.00 90 LEU A CA 1
ATOM 760 C C . LEU A 1 90 ? -8.963 -11.511 -0.444 1.00 93.00 90 LEU A C 1
ATOM 762 O O . LEU A 1 90 ? -9.358 -11.742 -1.582 1.00 93.00 90 LEU A O 1
ATOM 766 N N . GLN A 1 91 ? -8.017 -12.248 0.144 1.00 92.44 91 GLN A N 1
ATOM 767 C CA . GLN A 1 91 ? -7.353 -13.384 -0.512 1.00 92.44 91 GLN A CA 1
ATOM 768 C C . GLN A 1 91 ? -8.318 -14.538 -0.799 1.00 92.44 91 GLN A C 1
ATOM 770 O O . GLN A 1 91 ? -8.243 -15.154 -1.858 1.00 92.44 91 GLN A O 1
ATOM 775 N N . ASN A 1 92 ? -9.256 -14.784 0.114 1.00 93.81 92 ASN A N 1
ATOM 776 C CA . ASN A 1 92 ? -10.254 -15.846 -0.008 1.00 93.81 92 ASN A CA 1
ATOM 777 C C . ASN A 1 92 ? -11.500 -15.418 -0.807 1.00 93.81 92 ASN A C 1
ATOM 779 O O . ASN A 1 92 ? -12.458 -16.181 -0.898 1.00 93.81 92 ASN A O 1
ATOM 783 N N . GLY A 1 93 ? -11.530 -14.193 -1.345 1.00 91.62 93 GLY A N 1
ATOM 784 C CA . GLY A 1 93 ? -12.640 -13.679 -2.156 1.00 91.62 93 GLY A CA 1
ATOM 785 C C . GLY A 1 93 ? -13.904 -13.281 -1.383 1.00 91.62 93 GLY A C 1
ATOM 786 O O . GLY A 1 93 ? -14.883 -12.870 -2.000 1.00 91.62 93 GLY A O 1
ATOM 787 N N . GLN A 1 94 ? -13.900 -13.347 -0.047 1.00 94.69 94 GLN A N 1
ATOM 788 C CA . GLN A 1 94 ? -15.012 -12.874 0.791 1.00 94.69 94 GLN A CA 1
ATOM 789 C C . GLN A 1 94 ? -15.183 -11.350 0.701 1.00 94.69 94 GLN A C 1
ATOM 791 O O . GLN A 1 94 ? -16.300 -10.836 0.772 1.00 94.69 94 GLN A O 1
ATOM 796 N N . LEU A 1 95 ? -14.076 -10.620 0.547 1.00 95.06 95 LEU A N 1
ATOM 797 C CA . LEU A 1 95 ? -14.085 -9.203 0.207 1.00 95.06 95 LEU A CA 1
ATOM 798 C C . LEU A 1 95 ? -13.573 -8.992 -1.211 1.00 95.06 95 LEU A C 1
ATOM 800 O O . LEU A 1 95 ? -12.640 -9.640 -1.673 1.00 95.06 95 LEU A O 1
ATOM 804 N N . THR A 1 96 ? -14.144 -7.990 -1.862 1.00 94.25 96 THR A N 1
ATOM 805 C CA . THR A 1 96 ? -13.710 -7.483 -3.159 1.00 94.25 96 THR A CA 1
ATOM 806 C C . THR A 1 96 ? -13.157 -6.070 -3.009 1.00 94.25 96 THR A C 1
ATOM 808 O O . THR A 1 96 ? -13.372 -5.386 -2.004 1.00 94.25 96 THR A O 1
ATOM 811 N N . VAL A 1 97 ? -12.496 -5.577 -4.056 1.00 93.31 97 VAL A N 1
ATOM 812 C CA . VAL A 1 97 ? -12.036 -4.181 -4.129 1.00 93.31 97 VAL A CA 1
ATOM 813 C C . VAL A 1 97 ? -13.186 -3.194 -3.875 1.00 93.31 97 VAL A C 1
ATOM 815 O O . VAL A 1 97 ? -12.986 -2.181 -3.207 1.00 93.31 97 VAL A O 1
ATOM 818 N N . GLN A 1 98 ? -14.411 -3.493 -4.322 1.00 94.06 98 GLN A N 1
ATOM 819 C CA . GLN A 1 98 ? -15.557 -2.585 -4.177 1.00 94.06 98 GLN A CA 1
ATOM 820 C C . GLN A 1 98 ? -15.969 -2.353 -2.718 1.00 94.06 98 GLN A C 1
ATOM 822 O O . GLN A 1 98 ? -16.481 -1.279 -2.391 1.00 94.06 98 GLN A O 1
ATOM 827 N N . ASN A 1 99 ? -15.646 -3.279 -1.810 1.00 95.44 99 ASN A N 1
ATOM 828 C CA . ASN A 1 99 ? -15.875 -3.100 -0.374 1.00 95.44 99 ASN A CA 1
ATOM 829 C C . ASN A 1 99 ? -15.014 -1.977 0.241 1.00 95.44 99 ASN A C 1
ATOM 831 O O . ASN A 1 99 ? -15.232 -1.606 1.390 1.00 95.44 99 ASN A O 1
ATOM 835 N N . PHE A 1 100 ? -14.081 -1.389 -0.521 1.00 95.88 100 PHE A N 1
ATOM 836 C CA . PHE A 1 100 ? -13.214 -0.278 -0.104 1.00 95.88 100 PHE A CA 1
ATOM 837 C C . PHE A 1 100 ? -13.508 1.044 -0.829 1.00 95.88 100 PHE A C 1
ATOM 839 O O . PHE A 1 100 ? -12.776 2.028 -0.664 1.00 95.88 100 PHE A O 1
ATOM 846 N N . LYS A 1 101 ? -14.593 1.099 -1.613 1.00 94.62 101 LYS A N 1
ATOM 847 C CA . LYS A 1 101 ? -14.923 2.249 -2.466 1.00 94.62 101 LYS A CA 1
ATOM 848 C C . LYS A 1 101 ? -15.087 3.549 -1.676 1.00 94.62 101 LYS A C 1
ATOM 850 O O . LYS A 1 101 ? -14.511 4.572 -2.054 1.00 94.62 101 LYS A O 1
ATOM 855 N N . SER A 1 102 ? -15.826 3.513 -0.565 1.00 93.75 102 SER A N 1
ATOM 856 C CA . SER A 1 102 ? -16.147 4.705 0.230 1.00 93.75 102 SER A CA 1
ATOM 857 C C . SER A 1 102 ? -15.430 4.724 1.587 1.00 93.75 102 SER A C 1
ATOM 859 O O . SER A 1 102 ? -15.496 3.742 2.323 1.00 93.75 102 SER A O 1
ATOM 861 N N . PRO A 1 103 ? -14.791 5.850 1.967 1.00 92.69 103 PRO A N 1
ATOM 862 C CA . PRO A 1 103 ? -14.151 6.021 3.271 1.00 92.69 103 PRO A CA 1
ATOM 863 C C . PRO A 1 103 ? -15.124 6.393 4.402 1.00 92.69 103 PRO A C 1
ATOM 865 O O . PRO A 1 103 ? -14.685 6.667 5.517 1.00 92.69 103 PRO A O 1
ATOM 868 N N . SER A 1 104 ? -16.433 6.474 4.140 1.00 94.31 104 SER A N 1
ATOM 869 C CA . SER A 1 104 ? -17.391 6.904 5.162 1.00 94.31 104 SER A CA 1
ATOM 870 C C . SER A 1 104 ? -17.527 5.874 6.289 1.00 94.31 104 SER A C 1
ATOM 872 O O . SER A 1 104 ? -17.553 4.667 6.053 1.00 94.31 104 SER A O 1
ATOM 874 N N . LYS A 1 105 ? -17.685 6.348 7.530 1.00 92.50 105 LYS A N 1
ATOM 875 C CA . LYS A 1 105 ? -17.815 5.478 8.715 1.00 92.50 105 LYS A CA 1
ATOM 876 C C . LYS A 1 105 ? -18.971 4.484 8.589 1.00 92.50 105 LYS A C 1
ATOM 878 O O . LYS A 1 105 ? -18.823 3.330 8.978 1.00 92.50 105 LYS A O 1
ATOM 883 N N . GLN A 1 106 ? -20.098 4.924 8.027 1.00 93.19 106 GLN A N 1
ATOM 884 C CA . GLN A 1 106 ? -21.261 4.065 7.813 1.00 93.19 106 GLN A CA 1
ATOM 885 C C . GLN A 1 106 ? -20.967 2.962 6.792 1.00 93.19 106 GLN A C 1
ATOM 887 O O . GLN A 1 106 ? -21.347 1.817 7.016 1.00 93.19 106 GLN A O 1
ATOM 892 N N . PHE A 1 107 ? -20.246 3.285 5.714 1.00 94.25 107 PHE A N 1
ATOM 893 C CA . PHE A 1 107 ? -19.861 2.306 4.702 1.00 94.25 107 PHE A CA 1
ATOM 894 C C . PHE A 1 107 ? -18.866 1.280 5.245 1.00 94.25 107 PHE A C 1
ATOM 896 O O . PHE A 1 107 ? -19.054 0.089 5.026 1.00 94.25 107 PHE A O 1
ATOM 903 N N . ILE A 1 108 ? -17.854 1.724 6.003 1.00 94.75 108 ILE A N 1
ATOM 904 C CA . ILE A 1 108 ? -16.894 0.830 6.672 1.00 94.75 108 ILE A CA 1
ATOM 905 C C . ILE A 1 108 ? -17.636 -0.117 7.617 1.00 94.75 108 ILE A C 1
ATOM 907 O O . ILE A 1 108 ? -17.370 -1.318 7.632 1.00 94.75 108 ILE A O 1
ATOM 911 N N . LYS A 1 109 ? -18.594 0.412 8.387 1.00 92.44 109 LYS A N 1
ATOM 912 C CA . LYS A 1 109 ? -19.398 -0.402 9.291 1.00 92.44 109 LYS A CA 1
ATOM 913 C C . LYS A 1 109 ? -20.139 -1.503 8.523 1.00 92.44 109 LYS A C 1
ATOM 915 O O . LYS A 1 109 ? -19.930 -2.672 8.815 1.00 92.44 109 LYS A O 1
ATOM 920 N N . SER A 1 110 ? -20.943 -1.146 7.525 1.00 91.94 110 SER A N 1
ATOM 921 C CA . SER A 1 110 ? -21.781 -2.127 6.828 1.00 91.94 110 SER A CA 1
ATOM 922 C C . SER A 1 110 ? -20.984 -3.110 5.965 1.00 91.94 110 SER A C 1
ATOM 924 O O . SER A 1 110 ? -21.278 -4.299 5.964 1.00 91.94 110 SER A O 1
ATOM 926 N N . ASN A 1 111 ? -19.963 -2.641 5.243 1.00 93.75 111 ASN A N 1
ATOM 927 C CA . ASN A 1 111 ? -19.268 -3.451 4.235 1.00 93.75 111 ASN A CA 1
ATOM 928 C C . ASN A 1 111 ? -18.100 -4.266 4.786 1.00 93.75 111 ASN A C 1
ATOM 930 O O . ASN A 1 111 ? -17.670 -5.210 4.124 1.00 93.75 111 ASN A O 1
ATOM 934 N N . ILE A 1 112 ? -17.573 -3.892 5.955 1.00 94.81 112 ILE A N 1
ATOM 935 C CA . ILE A 1 112 ? -16.380 -4.515 6.537 1.00 94.81 112 ILE A CA 1
ATOM 936 C C . ILE A 1 112 ? -16.683 -5.015 7.940 1.00 94.81 112 ILE A C 1
ATOM 938 O O . ILE A 1 112 ? -16.535 -6.202 8.200 1.00 94.81 112 ILE A O 1
ATOM 942 N N . TYR A 1 113 ? -17.113 -4.135 8.845 1.00 92.69 113 TYR A N 1
ATOM 943 C CA . TYR A 1 113 ? -17.268 -4.499 10.253 1.00 92.69 113 TYR A CA 1
ATOM 944 C C . TYR A 1 113 ? -18.386 -5.524 10.479 1.00 92.69 113 TYR A C 1
ATOM 946 O O . TYR A 1 113 ? -18.136 -6.579 11.059 1.00 92.69 113 TYR A O 1
ATOM 954 N N . ASP A 1 114 ? -19.589 -5.226 9.984 1.00 91.75 114 ASP A N 1
ATOM 955 C CA . ASP A 1 114 ? -20.761 -6.094 10.108 1.00 91.75 114 ASP A CA 1
ATOM 956 C C . ASP A 1 114 ? -20.600 -7.331 9.196 1.00 91.75 114 ASP A C 1
ATOM 958 O O . ASP A 1 114 ? -20.811 -8.456 9.641 1.00 91.75 114 ASP A O 1
ATOM 962 N N . ASN A 1 115 ? -20.126 -7.143 7.955 1.00 91.19 115 ASN A N 1
ATOM 963 C CA . ASN A 1 115 ? -19.921 -8.218 6.971 1.00 91.19 115 ASN A CA 1
ATOM 964 C C . ASN A 1 115 ? -18.909 -9.288 7.435 1.00 91.19 115 ASN A C 1
ATOM 966 O O . ASN A 1 115 ? -19.158 -10.484 7.324 1.00 91.19 115 ASN A O 1
ATOM 970 N N . LEU A 1 116 ? -17.778 -8.874 8.016 1.00 92.25 116 LEU A N 1
ATOM 971 C CA . LEU A 1 116 ? -16.777 -9.804 8.554 1.00 92.25 116 LEU A CA 1
ATOM 972 C C . LEU A 1 116 ? -17.076 -10.245 9.996 1.00 92.25 116 LEU A C 1
ATOM 974 O O . LEU A 1 116 ? -16.241 -10.903 10.617 1.00 92.25 116 LEU A O 1
ATOM 978 N N . ASN A 1 117 ? -18.232 -9.862 10.550 1.00 90.81 117 ASN A N 1
ATOM 979 C CA . ASN A 1 117 ? -18.637 -10.165 11.921 1.00 90.81 117 ASN A CA 1
ATOM 980 C C . ASN A 1 117 ? -17.557 -9.800 12.966 1.00 90.81 117 ASN A C 1
ATOM 982 O O . ASN A 1 117 ? -17.273 -10.549 13.910 1.00 90.81 117 ASN A O 1
ATOM 986 N N . LEU A 1 118 ? -16.925 -8.629 12.795 1.00 90.12 118 LEU A N 1
ATOM 987 C CA . LEU A 1 118 ? -15.778 -8.195 13.605 1.00 90.12 118 LEU A CA 1
ATOM 988 C C . LEU A 1 118 ? -16.130 -7.931 15.076 1.00 90.12 118 LEU A C 1
ATOM 990 O O . LEU A 1 118 ? -15.229 -7.857 15.917 1.00 90.12 118 LEU A O 1
ATOM 994 N N . THR A 1 119 ? -17.422 -7.836 15.398 1.00 86.75 119 THR A N 1
ATOM 995 C CA . THR A 1 119 ? -17.946 -7.752 16.766 1.00 86.75 119 THR A CA 1
ATOM 996 C C . THR A 1 119 ? -17.489 -8.928 17.628 1.00 86.75 119 THR A C 1
ATOM 998 O O . THR A 1 119 ? -17.209 -8.739 18.811 1.00 86.75 119 THR A O 1
ATOM 1001 N N . ASN A 1 120 ? -17.346 -10.122 17.044 1.00 83.62 120 ASN A N 1
ATOM 1002 C CA . ASN A 1 120 ? -17.002 -11.346 17.775 1.00 83.62 120 ASN A CA 1
ATOM 1003 C C . ASN A 1 120 ? -15.495 -11.600 17.899 1.00 83.62 120 ASN A C 1
ATOM 1005 O O . ASN A 1 120 ? -15.074 -12.541 18.575 1.00 83.62 120 ASN A O 1
ATOM 1009 N N . VAL A 1 121 ? -14.664 -10.758 17.282 1.00 85.06 121 VAL A N 1
ATOM 1010 C CA . VAL A 1 121 ? -13.209 -10.912 17.327 1.00 85.06 121 VAL A CA 1
ATOM 1011 C C . VAL A 1 121 ? -12.698 -10.591 18.728 1.00 85.06 121 VAL A C 1
ATOM 1013 O O . VAL A 1 121 ? -12.944 -9.516 19.278 1.00 85.06 121 VAL A O 1
ATOM 1016 N N . ARG A 1 122 ? -11.944 -11.533 19.297 1.00 77.81 122 ARG A N 1
ATOM 1017 C CA . ARG A 1 122 ? -11.257 -11.380 20.582 1.00 77.81 122 ARG A CA 1
ATOM 1018 C C . ARG A 1 122 ? -9.748 -11.357 20.359 1.00 77.81 122 ARG A C 1
ATOM 1020 O O . ARG A 1 122 ? -9.229 -12.093 19.522 1.00 77.81 122 ARG A O 1
ATOM 1027 N N . THR A 1 123 ? -9.053 -10.517 21.119 1.00 73.31 123 THR A N 1
ATOM 1028 C CA . THR A 1 123 ? -7.588 -10.485 21.167 1.00 73.31 123 THR A CA 1
ATOM 1029 C C . THR A 1 123 ? -7.078 -11.130 22.449 1.00 73.31 123 THR A C 1
ATOM 1031 O O . THR A 1 123 ? -7.728 -11.067 23.495 1.00 73.31 123 THR A O 1
ATOM 1034 N N . ASN A 1 124 ? -5.916 -11.778 22.360 1.00 67.62 124 ASN A N 1
ATOM 1035 C CA . ASN A 1 124 ? -5.354 -12.566 23.459 1.00 67.62 124 ASN A CA 1
ATOM 1036 C C . ASN A 1 124 ? -4.699 -11.693 24.541 1.00 67.62 124 ASN A C 1
ATOM 1038 O O . ASN A 1 124 ? -4.557 -12.138 25.681 1.00 67.62 124 ASN A O 1
ATOM 1042 N N . GLN A 1 125 ? -4.307 -10.457 24.212 1.00 63.75 125 GLN A N 1
ATOM 1043 C CA . GLN A 1 125 ? -3.633 -9.572 25.155 1.00 63.75 125 GLN A CA 1
ATOM 1044 C C . GLN A 1 125 ? -4.607 -8.946 26.171 1.00 63.75 125 GLN A C 1
ATOM 1046 O O . GLN A 1 125 ? -5.672 -8.421 25.829 1.00 63.75 125 GLN A O 1
ATOM 1051 N N . PHE A 1 126 ? -4.208 -8.987 27.449 1.00 55.06 126 PHE A N 1
ATOM 1052 C CA . PHE A 1 126 ? -4.924 -8.409 28.593 1.00 55.06 126 PHE A CA 1
ATOM 1053 C C . PHE A 1 126 ? -6.386 -8.873 28.689 1.00 55.06 126 PHE A C 1
ATOM 1055 O O . PHE A 1 126 ? -7.316 -8.082 28.491 1.00 55.06 126 PHE A O 1
ATOM 1062 N N . LYS A 1 127 ? -6.587 -10.161 29.017 1.00 57.50 127 LYS A N 1
ATOM 1063 C CA . LYS A 1 127 ? -7.903 -10.820 29.182 1.00 57.50 127 LYS A CA 1
ATOM 1064 C C . LYS A 1 127 ? -8.908 -10.022 30.036 1.00 57.50 127 LYS A C 1
ATOM 1066 O O . LYS A 1 127 ? -10.104 -10.148 29.820 1.00 57.50 127 LYS A O 1
ATOM 1071 N N . ASN A 1 128 ? -8.426 -9.152 30.925 1.00 65.06 128 ASN A N 1
ATOM 1072 C CA . ASN A 1 128 ? -9.240 -8.459 31.928 1.00 65.06 128 ASN A CA 1
ATOM 1073 C C . ASN A 1 128 ? -9.823 -7.105 31.474 1.00 65.06 128 ASN A C 1
ATOM 1075 O O . ASN A 1 128 ? -10.576 -6.496 32.225 1.00 65.06 128 ASN A O 1
ATOM 1079 N N . ILE A 1 129 ? -9.470 -6.590 30.288 1.00 67.56 129 ILE A N 1
ATOM 1080 C CA . ILE A 1 129 ? -9.974 -5.287 29.808 1.00 67.56 129 ILE A CA 1
ATOM 1081 C C . ILE A 1 129 ? -10.973 -5.502 28.673 1.00 67.56 129 ILE A C 1
ATOM 1083 O O . ILE A 1 129 ? -10.574 -5.820 27.556 1.00 67.56 129 ILE A O 1
ATOM 1087 N N . GLU A 1 130 ? -12.263 -5.290 28.905 1.00 75.44 130 GLU A N 1
ATOM 1088 C CA . GLU A 1 130 ? -13.259 -5.372 27.836 1.00 75.44 130 GLU A CA 1
ATOM 1089 C C . GLU A 1 130 ? -13.361 -4.051 27.057 1.00 75.44 130 GLU A C 1
ATOM 1091 O O . GLU A 1 130 ? -13.596 -2.980 27.620 1.00 75.44 130 GLU A O 1
ATOM 1096 N N . LEU A 1 131 ? -13.176 -4.113 25.733 1.00 80.81 131 LEU A N 1
ATOM 1097 C CA . LEU A 1 131 ? -13.393 -2.961 24.859 1.00 80.81 131 LEU A CA 1
ATOM 1098 C C . LEU A 1 131 ? -14.877 -2.846 24.514 1.00 80.81 131 LEU A C 1
ATOM 1100 O O . LEU A 1 131 ? -15.449 -3.781 23.944 1.00 80.81 131 LEU A O 1
ATOM 1104 N N . LYS A 1 132 ? -15.457 -1.669 24.783 1.00 86.00 132 LYS A N 1
ATOM 1105 C CA . LYS A 1 132 ? -16.816 -1.316 24.354 1.00 86.00 132 LYS A CA 1
ATOM 1106 C C . LYS A 1 132 ? -16.934 -1.400 22.832 1.00 86.00 132 LYS A C 1
ATOM 1108 O O . LYS A 1 132 ? -16.002 -1.053 22.107 1.00 86.00 132 LYS A O 1
ATOM 1113 N N . GLU A 1 133 ? -18.122 -1.737 22.350 1.00 85.31 133 GLU A N 1
ATOM 1114 C CA . GLU A 1 133 ? -18.425 -1.875 20.920 1.00 85.31 133 GLU A CA 1
ATOM 1115 C C . GLU A 1 133 ? -18.015 -0.647 20.086 1.00 85.31 133 GLU A C 1
ATOM 1117 O O . GLU A 1 133 ? -17.406 -0.763 19.025 1.00 85.31 133 GLU A O 1
ATOM 1122 N N . ARG A 1 134 ? -18.253 0.568 20.599 1.00 86.12 134 ARG A N 1
ATOM 1123 C CA . ARG A 1 134 ? -17.844 1.806 19.915 1.00 86.12 134 ARG A CA 1
ATOM 1124 C C . ARG A 1 134 ? -16.328 1.901 19.712 1.00 86.12 134 ARG A C 1
ATOM 1126 O O . ARG A 1 134 ? -15.898 2.437 18.699 1.00 86.12 134 ARG A O 1
ATOM 1133 N N . MET A 1 135 ? -15.527 1.370 20.637 1.00 86.00 135 MET A N 1
ATOM 1134 C CA . MET A 1 135 ? -14.070 1.323 20.486 1.00 86.00 135 MET A CA 1
ATOM 1135 C C . MET A 1 135 ? -13.669 0.312 19.413 1.00 86.00 135 MET A C 1
ATOM 1137 O O . MET A 1 135 ? -12.827 0.631 18.582 1.00 86.00 135 MET A O 1
ATOM 1141 N N . ARG A 1 136 ? -14.319 -0.857 19.358 1.00 87.75 136 ARG A N 1
ATOM 1142 C CA . ARG A 1 136 ? -14.083 -1.859 18.302 1.00 87.75 136 ARG A CA 1
ATOM 1143 C C . ARG A 1 136 ? -14.375 -1.287 16.910 1.00 87.75 136 ARG A C 1
ATOM 1145 O O . ARG A 1 136 ? -13.553 -1.396 16.005 1.00 87.75 136 ARG A O 1
ATOM 1152 N N . ARG A 1 137 ? -15.476 -0.543 16.767 1.00 87.88 137 ARG A N 1
ATOM 1153 C CA . ARG A 1 137 ? -15.812 0.188 15.527 1.00 87.88 137 ARG A CA 1
ATOM 1154 C C . ARG A 1 137 ? -14.839 1.316 15.181 1.00 87.88 137 ARG A C 1
ATOM 1156 O O . ARG A 1 137 ? -14.713 1.679 14.016 1.00 87.88 137 ARG A O 1
ATOM 1163 N N . CYS A 1 138 ? -14.167 1.909 16.163 1.00 88.69 138 CYS A N 1
ATOM 1164 C CA . CYS A 1 138 ? -13.076 2.841 15.882 1.00 88.69 138 CYS A CA 1
ATOM 1165 C C . CYS A 1 138 ? -11.824 2.089 15.413 1.00 88.69 138 CYS A C 1
ATOM 1167 O O . CYS A 1 138 ? -11.193 2.525 14.455 1.00 88.69 138 CYS A O 1
ATOM 1169 N N . ALA A 1 139 ? -11.517 0.942 16.023 1.00 90.50 139 ALA A N 1
ATOM 1170 C CA . ALA A 1 139 ? -10.343 0.136 15.699 1.00 90.50 139 ALA A CA 1
ATOM 1171 C C . ALA A 1 139 ? -10.361 -0.428 14.270 1.00 90.50 139 ALA A C 1
ATOM 1173 O O . ALA A 1 139 ? -9.307 -0.720 13.731 1.00 90.50 139 ALA A O 1
ATOM 1174 N N . VAL A 1 140 ? -11.516 -0.569 13.608 1.00 94.19 140 VAL A N 1
ATOM 1175 C CA . VAL A 1 140 ? -11.549 -1.014 12.197 1.00 94.19 140 VAL A CA 1
ATOM 1176 C C . VAL A 1 140 ? -11.186 0.096 11.197 1.00 94.19 140 VAL A C 1
ATOM 1178 O O . VAL A 1 140 ? -10.794 -0.201 10.070 1.00 94.19 140 VAL A O 1
ATOM 1181 N N . GLN A 1 141 ? -11.267 1.376 11.581 1.00 93.38 141 GLN A N 1
ATOM 1182 C CA . GLN A 1 141 ? -11.066 2.491 10.642 1.00 93.38 141 GLN A CA 1
ATOM 1183 C C . GLN A 1 141 ? -9.631 2.547 10.115 1.00 93.38 141 GLN A C 1
ATOM 1185 O O . GLN A 1 141 ? -9.426 2.653 8.906 1.00 93.38 141 GLN A O 1
ATOM 1190 N N . TYR A 1 142 ? -8.637 2.443 10.999 1.00 93.62 142 TYR A N 1
ATOM 1191 C CA . TYR A 1 142 ? -7.234 2.447 10.589 1.00 93.62 142 TYR A CA 1
ATOM 1192 C C . TYR A 1 142 ? -6.890 1.256 9.671 1.00 93.62 142 TYR A C 1
ATOM 1194 O O . TYR A 1 142 ? -6.418 1.505 8.558 1.00 93.62 142 TYR A O 1
ATOM 1202 N N . PRO A 1 143 ? -7.198 -0.007 10.038 1.00 94.88 143 PRO A N 1
ATOM 1203 C CA . PRO A 1 143 ? -7.040 -1.166 9.161 1.00 94.88 143 PRO A CA 1
ATOM 1204 C C . PRO A 1 143 ? -7.701 -0.990 7.795 1.00 94.88 143 PRO A C 1
ATOM 1206 O O . PRO A 1 143 ? -7.073 -1.246 6.769 1.00 94.88 143 PRO A O 1
ATOM 1209 N N . PHE A 1 144 ? -8.942 -0.494 7.763 1.00 96.12 144 PHE A N 1
ATOM 1210 C CA . PHE A 1 144 ? -9.651 -0.223 6.517 1.00 96.12 144 PHE A CA 1
ATOM 1211 C C . PHE A 1 144 ? -8.884 0.754 5.622 1.00 96.12 144 PHE A C 1
ATOM 1213 O O . PHE A 1 144 ? -8.653 0.471 4.446 1.00 96.12 144 PHE A O 1
ATOM 1220 N N . HIS A 1 145 ? -8.471 1.902 6.165 1.00 95.19 145 HIS A N 1
ATOM 1221 C CA . HIS A 1 145 ? -7.754 2.914 5.393 1.00 95.19 145 HIS A CA 1
ATOM 1222 C C . HIS A 1 145 ? -6.375 2.429 4.942 1.00 95.19 145 HIS A C 1
ATOM 1224 O O . HIS A 1 145 ? -5.975 2.726 3.816 1.00 95.19 145 HIS A O 1
ATOM 1230 N N . ALA A 1 146 ? -5.673 1.659 5.775 1.00 94.75 146 ALA A N 1
ATOM 1231 C CA . ALA A 1 146 ? -4.391 1.063 5.422 1.00 94.75 146 ALA A CA 1
ATOM 1232 C C . ALA A 1 146 ? -4.528 0.125 4.213 1.00 94.75 146 ALA A C 1
ATOM 1234 O O . ALA A 1 146 ? -3.825 0.303 3.216 1.00 94.75 146 ALA A O 1
ATOM 1235 N N . VAL A 1 147 ? -5.488 -0.806 4.254 1.00 94.88 147 VAL A N 1
ATOM 1236 C CA . VAL A 1 147 ? -5.752 -1.742 3.148 1.00 94.88 147 VAL A CA 1
ATOM 1237 C C . VAL A 1 147 ? -6.247 -1.003 1.904 1.00 94.88 147 VAL A C 1
ATOM 1239 O O . VAL A 1 147 ? -5.753 -1.244 0.805 1.00 94.88 147 VAL A O 1
ATOM 1242 N N . ARG A 1 148 ? -7.157 -0.034 2.057 1.00 95.31 148 ARG A N 1
ATOM 1243 C CA . ARG A 1 148 ? -7.641 0.798 0.945 1.00 95.31 148 ARG A CA 1
ATOM 1244 C C . ARG A 1 148 ? -6.502 1.536 0.238 1.00 95.31 148 ARG A C 1
ATOM 1246 O O . ARG A 1 148 ? -6.451 1.559 -0.989 1.00 95.31 148 ARG A O 1
ATOM 1253 N N . ASN A 1 149 ? -5.597 2.149 0.997 1.00 94.50 149 ASN A N 1
ATOM 1254 C CA . ASN A 1 149 ? -4.460 2.878 0.437 1.00 94.50 149 ASN A CA 1
ATOM 1255 C C . ASN A 1 149 ? -3.445 1.932 -0.212 1.00 94.50 149 ASN A C 1
ATOM 1257 O O . ASN A 1 149 ? -2.868 2.277 -1.242 1.00 94.50 149 ASN A O 1
ATOM 1261 N N . TRP A 1 150 ? -3.262 0.731 0.343 1.00 94.50 150 TRP A N 1
ATOM 1262 C CA . TRP A 1 150 ? -2.462 -0.323 -0.278 1.00 94.50 150 TRP A CA 1
ATOM 1263 C C . TRP A 1 150 ? -3.037 -0.753 -1.637 1.00 94.50 150 TRP A C 1
ATOM 1265 O O . TRP A 1 150 ? -2.294 -0.796 -2.616 1.00 94.50 150 TRP A O 1
ATOM 1275 N N . LEU A 1 151 ? -4.358 -0.954 -1.742 1.00 94.44 151 LEU A N 1
ATOM 1276 C CA . LEU A 1 151 ? -5.032 -1.259 -3.014 1.00 94.44 151 LEU A CA 1
ATOM 1277 C C . LEU A 1 151 ? -4.825 -0.151 -4.058 1.00 94.44 151 LEU A C 1
ATOM 1279 O O . LEU A 1 151 ? -4.456 -0.436 -5.197 1.00 94.44 151 LEU A O 1
ATOM 1283 N N . ILE A 1 152 ? -5.009 1.116 -3.667 1.00 94.69 152 ILE A N 1
ATOM 1284 C CA . ILE A 1 152 ? -4.773 2.270 -4.552 1.00 94.69 152 ILE A CA 1
ATOM 1285 C C . ILE A 1 152 ? -3.317 2.300 -5.025 1.00 94.69 152 ILE A C 1
ATOM 1287 O O . ILE A 1 152 ? -3.057 2.467 -6.214 1.00 94.69 152 ILE A O 1
ATOM 1291 N N . ARG A 1 153 ? -2.361 2.107 -4.110 1.00 94.19 153 ARG A N 1
ATOM 1292 C CA . ARG A 1 153 ? -0.933 2.094 -4.444 1.00 94.19 153 ARG A CA 1
ATOM 1293 C C . ARG A 1 153 ? -0.594 0.982 -5.432 1.00 94.19 153 ARG A C 1
ATOM 1295 O O . ARG A 1 153 ? 0.118 1.249 -6.394 1.00 94.19 153 ARG A O 1
ATOM 1302 N N . ASN A 1 154 ? -1.103 -0.229 -5.226 1.00 92.81 154 ASN A N 1
ATOM 1303 C CA . ASN A 1 154 ? -0.851 -1.351 -6.132 1.00 92.81 154 ASN A CA 1
ATOM 1304 C C . ASN A 1 154 ? -1.430 -1.109 -7.525 1.00 92.81 154 ASN A C 1
ATOM 1306 O O . ASN A 1 154 ? -0.770 -1.397 -8.520 1.00 92.81 154 ASN A O 1
ATOM 1310 N N . HIS A 1 155 ? -2.628 -0.529 -7.604 1.00 94.06 155 HIS A N 1
ATOM 1311 C CA . HIS A 1 155 ? -3.199 -0.118 -8.881 1.00 94.06 155 HIS A CA 1
ATOM 1312 C C . HIS A 1 155 ? -2.323 0.931 -9.581 1.00 94.06 155 HIS A C 1
ATOM 1314 O O . HIS A 1 155 ? -1.984 0.761 -10.749 1.00 94.06 155 HIS A O 1
ATOM 1320 N N . ASN A 1 156 ? -1.871 1.959 -8.855 1.00 94.88 156 ASN A N 1
ATOM 1321 C CA . ASN A 1 156 ? -0.972 2.975 -9.407 1.00 94.88 156 ASN A CA 1
ATOM 1322 C C . ASN A 1 156 ? 0.338 2.352 -9.924 1.00 94.88 156 ASN A C 1
ATOM 1324 O O . ASN A 1 156 ? 0.776 2.678 -11.024 1.00 94.88 156 ASN A O 1
ATOM 1328 N N . LEU A 1 157 ? 0.938 1.420 -9.174 1.00 94.62 157 LEU A N 1
ATOM 1329 C CA . LEU A 1 157 ? 2.132 0.684 -9.606 1.00 94.62 157 LEU A CA 1
ATOM 1330 C C . LEU A 1 157 ? 1.874 -0.120 -10.886 1.00 94.62 157 LEU A C 1
ATOM 1332 O O . LEU A 1 157 ? 2.681 -0.060 -11.808 1.00 94.62 157 LEU A O 1
ATOM 1336 N N . SER A 1 158 ? 0.741 -0.821 -10.973 1.00 93.94 158 SER A N 1
ATOM 1337 C CA . SER A 1 158 ? 0.343 -1.561 -12.176 1.00 93.94 158 SER A CA 1
ATOM 1338 C C . SER A 1 158 ? 0.210 -0.640 -13.395 1.00 93.94 158 SER A C 1
ATOM 1340 O O . SER A 1 158 ? 0.767 -0.938 -14.454 1.00 93.94 158 SER A O 1
ATOM 1342 N N . CYS A 1 159 ? -0.430 0.523 -13.236 1.00 94.69 159 CYS A N 1
ATOM 1343 C CA . CYS A 1 159 ? -0.529 1.530 -14.291 1.00 94.69 159 CYS A CA 1
ATOM 1344 C C . CYS A 1 159 ? 0.851 2.040 -14.733 1.00 94.69 159 CYS A C 1
ATOM 1346 O O . CYS A 1 159 ? 1.119 2.113 -15.933 1.00 94.69 159 CYS A O 1
ATOM 1348 N N . ILE A 1 160 ? 1.749 2.341 -13.787 1.00 95.56 160 ILE A N 1
ATOM 1349 C CA . ILE A 1 160 ? 3.124 2.773 -14.087 1.00 95.56 160 ILE A CA 1
ATOM 1350 C C . ILE A 1 160 ? 3.870 1.694 -14.876 1.00 95.56 160 ILE A C 1
ATOM 1352 O O . ILE A 1 160 ? 4.467 2.008 -15.904 1.00 95.56 160 ILE A O 1
ATOM 1356 N N . ILE A 1 161 ? 3.810 0.434 -14.434 1.00 94.62 161 ILE A N 1
ATOM 1357 C CA . ILE A 1 161 ? 4.446 -0.698 -15.125 1.00 94.62 161 ILE A CA 1
ATOM 1358 C C . ILE A 1 161 ? 3.941 -0.792 -16.566 1.00 94.62 161 ILE A C 1
ATOM 1360 O O . ILE A 1 161 ? 4.756 -0.855 -17.484 1.00 94.62 161 ILE A O 1
ATOM 1364 N N . GLY A 1 162 ? 2.625 -0.712 -16.782 1.00 94.12 162 GLY A N 1
ATOM 1365 C CA . GLY A 1 162 ? 2.045 -0.757 -18.125 1.00 94.12 162 GLY A CA 1
ATOM 1366 C C . GLY A 1 162 ? 2.537 0.374 -19.038 1.00 94.12 162 GLY A C 1
ATOM 1367 O O . GLY A 1 162 ? 2.780 0.150 -20.224 1.00 94.12 162 GLY A O 1
ATOM 1368 N N . GLN A 1 163 ? 2.738 1.587 -18.508 1.00 94.25 163 GLN A N 1
ATOM 1369 C CA . GLN A 1 163 ? 3.299 2.699 -19.291 1.00 94.25 163 GLN A CA 1
ATOM 1370 C C . GLN A 1 163 ? 4.794 2.524 -19.579 1.00 94.25 163 GLN A C 1
ATOM 1372 O O . GLN A 1 163 ? 5.249 2.810 -20.691 1.00 94.25 163 GLN A O 1
ATOM 1377 N N . LEU A 1 164 ? 5.563 2.036 -18.602 1.00 93.50 164 LEU A N 1
ATOM 1378 C CA . LEU A 1 164 ? 6.984 1.742 -18.783 1.00 93.50 164 LEU A CA 1
ATOM 1379 C C . LEU A 1 164 ? 7.189 0.643 -19.825 1.00 93.50 164 LEU A C 1
ATOM 1381 O O . LEU A 1 164 ? 8.005 0.817 -20.723 1.00 93.50 164 LEU A O 1
ATOM 1385 N N . GLU A 1 165 ? 6.408 -0.436 -19.773 1.00 92.88 165 GLU A N 1
ATOM 1386 C CA . GLU A 1 165 ? 6.494 -1.543 -20.726 1.00 92.88 165 GLU A CA 1
ATOM 1387 C C . GLU A 1 165 ? 6.262 -1.072 -22.169 1.00 92.88 165 GLU A C 1
ATOM 1389 O O . GLU A 1 165 ? 7.068 -1.356 -23.057 1.00 92.88 165 GLU A O 1
ATOM 1394 N N . ARG A 1 166 ? 5.204 -0.283 -22.408 1.00 93.38 166 ARG A N 1
ATOM 1395 C CA . ARG A 1 166 ? 4.934 0.318 -23.728 1.00 93.38 166 ARG A CA 1
ATOM 1396 C C . ARG A 1 166 ? 6.091 1.195 -24.202 1.00 93.38 166 ARG A C 1
ATOM 1398 O O . ARG A 1 166 ? 6.473 1.142 -25.372 1.00 93.38 166 ARG A O 1
ATOM 1405 N N . SER A 1 167 ? 6.669 1.971 -23.288 1.00 92.06 167 SER A N 1
ATOM 1406 C CA . SER A 1 167 ? 7.789 2.863 -23.593 1.00 92.06 167 SER A CA 1
ATOM 1407 C C . SER A 1 167 ? 9.077 2.081 -23.896 1.00 92.06 167 SER A C 1
ATOM 1409 O O . SER A 1 167 ? 9.798 2.426 -24.830 1.00 92.06 167 SER A O 1
ATOM 1411 N N . PHE A 1 168 ? 9.338 0.982 -23.179 1.00 93.06 168 PHE A N 1
ATOM 1412 C CA . PHE A 1 168 ? 10.491 0.103 -23.400 1.00 93.06 168 PHE A CA 1
ATOM 1413 C C . PHE A 1 168 ? 10.449 -0.618 -24.744 1.00 93.06 168 PHE A C 1
ATOM 1415 O O . PHE A 1 168 ? 11.494 -0.793 -25.367 1.00 93.06 168 PHE A O 1
ATOM 1422 N N . ARG A 1 169 ? 9.259 -0.997 -25.228 1.00 92.25 169 ARG A N 1
ATOM 1423 C CA . ARG A 1 169 ? 9.109 -1.615 -26.558 1.00 92.25 169 ARG A CA 1
ATOM 1424 C C . ARG A 1 169 ? 9.575 -0.693 -27.686 1.00 92.25 169 ARG A C 1
ATOM 1426 O O . ARG A 1 169 ? 10.077 -1.177 -28.694 1.00 92.25 169 ARG A O 1
ATOM 1433 N N . SER A 1 170 ? 9.426 0.616 -27.498 1.00 88.56 170 SER A N 1
ATOM 1434 C CA . SER A 1 170 ? 9.719 1.623 -28.523 1.00 88.56 170 SER A CA 1
ATOM 1435 C C . SER A 1 170 ? 11.118 2.232 -28.387 1.00 88.56 170 SER A C 1
ATOM 1437 O O . SER A 1 170 ? 11.636 2.789 -29.349 1.00 88.56 170 SER A O 1
ATOM 1439 N N . ASN A 1 171 ? 11.741 2.150 -27.204 1.00 90.25 171 ASN A N 1
ATOM 1440 C CA . ASN A 1 171 ? 13.017 2.803 -26.924 1.00 90.25 171 ASN A CA 1
ATOM 1441 C C . ASN A 1 171 ? 13.912 1.946 -26.009 1.00 90.25 171 ASN A C 1
ATOM 1443 O O . ASN A 1 171 ? 13.686 1.843 -24.800 1.00 90.25 171 ASN A O 1
ATOM 1447 N N . LYS A 1 172 ? 14.975 1.373 -26.588 1.00 87.38 172 LYS A N 1
ATOM 1448 C CA . LYS A 1 172 ? 15.958 0.550 -25.864 1.00 87.38 172 LYS A CA 1
ATOM 1449 C C . LYS A 1 172 ? 16.822 1.369 -24.896 1.00 87.38 172 LYS A C 1
ATOM 1451 O O . LYS A 1 172 ? 17.141 0.875 -23.816 1.00 87.38 172 LYS A O 1
ATOM 1456 N N . ASP A 1 173 ? 17.136 2.622 -25.218 1.00 89.19 173 ASP A N 1
ATOM 1457 C CA . ASP A 1 173 ? 17.927 3.507 -24.346 1.00 89.19 173 ASP A CA 1
ATOM 1458 C C . ASP A 1 173 ? 17.175 3.859 -23.057 1.00 89.19 173 ASP A C 1
ATOM 1460 O O . ASP A 1 173 ? 17.780 4.099 -22.005 1.00 89.19 173 ASP A O 1
ATOM 1464 N N . LEU A 1 174 ? 15.840 3.826 -23.109 1.00 90.81 174 LEU A N 1
ATOM 1465 C CA . LEU A 1 174 ? 14.990 3.974 -21.934 1.00 90.81 174 LEU A CA 1
ATOM 1466 C C . LEU A 1 174 ? 15.176 2.815 -20.953 1.00 90.81 174 LEU A C 1
ATOM 1468 O O . LEU A 1 174 ? 15.238 3.045 -19.746 1.00 90.81 174 LEU A O 1
ATOM 1472 N N . VAL A 1 175 ? 15.288 1.584 -21.461 1.00 89.31 175 VAL A N 1
ATOM 1473 C CA . VAL A 1 175 ? 15.533 0.391 -20.636 1.00 89.31 175 VAL A CA 1
ATOM 1474 C C . VAL A 1 175 ? 16.869 0.538 -19.919 1.00 89.31 175 VAL A C 1
ATOM 1476 O O . VAL A 1 175 ? 16.940 0.366 -18.705 1.00 89.31 175 VAL A O 1
ATOM 1479 N N . VAL A 1 176 ? 17.917 0.925 -20.651 1.00 87.44 176 VAL A N 1
ATOM 1480 C CA . VAL A 1 176 ? 19.251 1.150 -20.076 1.00 87.44 176 VAL A CA 1
ATOM 1481 C C . VAL A 1 176 ? 19.199 2.245 -19.009 1.00 87.44 176 VAL A C 1
ATOM 1483 O O . VAL A 1 176 ? 19.680 2.049 -17.896 1.00 87.44 176 VAL A O 1
ATOM 1486 N N . SER A 1 177 ? 18.556 3.375 -19.306 1.00 89.94 177 SER A N 1
ATOM 1487 C CA . SER A 1 177 ? 18.394 4.482 -18.357 1.00 89.94 177 SER A CA 1
ATOM 1488 C C . SER A 1 177 ? 17.642 4.060 -17.092 1.00 89.94 177 SER A C 1
ATOM 1490 O O . SER A 1 177 ? 18.087 4.369 -15.987 1.00 89.94 177 SER A O 1
ATOM 1492 N N . PHE A 1 178 ? 16.559 3.294 -17.237 1.00 92.12 178 PHE A N 1
ATOM 1493 C CA . PHE A 1 178 ? 15.802 2.732 -16.121 1.00 92.12 178 PHE A CA 1
ATOM 1494 C C . PHE A 1 178 ? 16.657 1.790 -15.265 1.00 92.12 178 PHE A C 1
ATOM 1496 O O . PHE A 1 178 ? 16.706 1.946 -14.047 1.00 92.12 178 PHE A O 1
ATOM 1503 N N . LEU A 1 179 ? 17.393 0.857 -15.877 1.00 89.50 179 LEU A N 1
ATOM 1504 C CA . LEU A 1 179 ? 18.260 -0.075 -15.148 1.00 89.50 179 LEU A CA 1
ATOM 1505 C C . LEU A 1 179 ? 19.392 0.648 -14.407 1.00 89.50 179 LEU A C 1
ATOM 1507 O O . LEU A 1 179 ? 19.699 0.293 -13.268 1.00 89.50 179 LEU A O 1
ATOM 1511 N N . LEU A 1 180 ? 19.945 1.712 -14.993 1.00 89.19 180 LEU A N 1
ATOM 1512 C CA . LEU A 1 180 ? 20.947 2.573 -14.357 1.00 89.19 180 LEU A CA 1
ATOM 1513 C C . LEU A 1 180 ? 20.370 3.481 -13.258 1.00 89.19 180 LEU A C 1
ATOM 1515 O O . LEU A 1 180 ? 21.130 4.168 -12.582 1.00 89.19 180 LEU A O 1
ATOM 1519 N N . GLY A 1 181 ? 19.049 3.496 -13.057 1.00 89.38 181 GLY A N 1
ATOM 1520 C CA . GLY A 1 181 ? 18.403 4.358 -12.067 1.00 89.38 181 GLY A CA 1
ATOM 1521 C C . GLY A 1 181 ? 18.396 5.833 -12.463 1.00 89.38 181 GLY A C 1
ATOM 1522 O O . GLY A 1 181 ? 18.249 6.698 -11.603 1.00 89.38 181 GLY A O 1
ATOM 1523 N N . LYS A 1 182 ? 18.557 6.135 -13.757 1.00 89.94 182 LYS A N 1
ATOM 1524 C CA . LYS A 1 182 ? 18.381 7.493 -14.272 1.00 89.94 182 LYS A CA 1
ATOM 1525 C C . LYS A 1 182 ? 16.899 7.864 -14.219 1.00 89.94 182 LYS A C 1
ATOM 1527 O O . LYS A 1 182 ? 16.020 7.017 -14.383 1.00 89.94 182 LYS A O 1
ATOM 1532 N N . GLY A 1 183 ? 16.628 9.147 -13.995 1.00 86.12 183 GLY A N 1
ATOM 1533 C CA . GLY A 1 183 ? 15.265 9.665 -13.942 1.00 86.12 183 GLY A CA 1
ATOM 1534 C C . GLY A 1 183 ? 14.497 9.416 -15.242 1.00 86.12 183 GLY A C 1
ATOM 1535 O O . GLY A 1 183 ? 15.060 9.461 -16.336 1.00 86.12 183 GLY A O 1
ATOM 1536 N N . VAL A 1 184 ? 13.190 9.183 -15.118 1.00 88.94 184 VAL A N 1
ATOM 1537 C CA . VAL A 1 184 ? 12.313 8.985 -16.278 1.00 88.94 184 VAL A CA 1
ATOM 1538 C C . VAL A 1 184 ? 12.237 10.280 -17.108 1.00 88.94 184 VAL A C 1
ATOM 1540 O O . VAL A 1 184 ? 12.093 11.364 -16.533 1.00 88.94 184 VAL A O 1
ATOM 1543 N N . PRO A 1 185 ? 12.290 10.218 -18.450 1.00 92.00 185 PRO A N 1
ATOM 1544 C CA . PRO A 1 185 ? 12.114 11.396 -19.291 1.00 92.00 185 PRO A CA 1
ATOM 1545 C C . PRO A 1 185 ? 10.792 12.123 -19.019 1.00 92.00 185 PRO A C 1
ATOM 1547 O O . PRO A 1 185 ? 9.757 11.497 -18.770 1.00 92.00 185 PRO A O 1
ATOM 1550 N N . ARG A 1 186 ? 10.803 13.458 -19.127 1.00 92.00 186 ARG A N 1
ATOM 1551 C CA . ARG A 1 186 ? 9.646 14.318 -18.812 1.00 92.00 186 ARG A CA 1
ATOM 1552 C C . ARG A 1 186 ? 8.368 13.913 -19.557 1.00 92.00 186 ARG A C 1
ATOM 1554 O O . ARG A 1 186 ? 7.305 13.892 -18.946 1.00 92.00 186 ARG A O 1
ATOM 1561 N N . GLY A 1 187 ? 8.463 13.549 -20.838 1.00 90.94 187 GLY A N 1
ATOM 1562 C CA . GLY A 1 187 ? 7.299 13.124 -21.632 1.00 90.94 187 GLY A CA 1
ATOM 1563 C C . GLY A 1 187 ? 6.626 11.853 -21.097 1.00 90.94 187 GLY A C 1
ATOM 1564 O O . GLY A 1 187 ? 5.400 11.776 -21.012 1.00 90.94 187 GLY A O 1
ATOM 1565 N N . ILE A 1 188 ? 7.420 10.881 -20.639 1.00 91.44 188 ILE A N 1
ATOM 1566 C CA . ILE A 1 188 ? 6.896 9.643 -20.043 1.00 91.44 188 ILE A CA 1
ATOM 1567 C C . ILE A 1 188 ? 6.323 9.932 -18.656 1.00 91.44 188 ILE A C 1
ATOM 1569 O O . ILE A 1 188 ? 5.239 9.450 -18.338 1.00 91.44 188 ILE A O 1
ATOM 1573 N N . LYS A 1 189 ? 6.976 10.788 -17.857 1.00 92.69 189 LYS A N 1
ATOM 1574 C CA . LYS A 1 189 ? 6.425 11.246 -16.570 1.00 92.69 189 LYS A CA 1
ATOM 1575 C C . LYS A 1 189 ? 5.062 11.912 -16.727 1.00 92.69 189 LYS A C 1
ATOM 1577 O O . LYS A 1 189 ? 4.167 11.615 -15.945 1.00 92.69 189 LYS A O 1
ATOM 1582 N N . GLN A 1 190 ? 4.890 12.769 -17.733 1.00 94.19 190 GLN A N 1
ATOM 1583 C CA . GLN A 1 190 ? 3.604 13.411 -18.015 1.00 94.19 190 GLN A CA 1
ATOM 1584 C C . GLN A 1 190 ? 2.536 12.380 -18.401 1.00 94.19 190 GLN A C 1
ATOM 1586 O O . GLN A 1 190 ? 1.409 12.448 -17.922 1.00 94.19 190 GLN A O 1
ATOM 1591 N N . THR A 1 191 ? 2.899 11.396 -19.225 1.00 93.94 191 THR A N 1
ATOM 1592 C CA . THR A 1 191 ? 1.989 10.311 -19.626 1.00 93.94 191 THR A CA 1
ATOM 1593 C C . THR A 1 191 ? 1.551 9.480 -18.420 1.00 93.94 191 THR A C 1
ATOM 1595 O O . THR A 1 191 ? 0.363 9.211 -18.247 1.00 93.94 191 THR A O 1
ATOM 1598 N N . ILE A 1 192 ? 2.497 9.129 -17.543 1.00 95.00 192 ILE A N 1
ATOM 1599 C CA . ILE A 1 192 ? 2.218 8.438 -16.283 1.00 95.00 192 ILE A CA 1
ATOM 1600 C C . ILE A 1 192 ? 1.306 9.294 -15.401 1.00 95.00 192 ILE A C 1
ATOM 1602 O O . ILE A 1 192 ? 0.271 8.805 -14.959 1.00 95.00 192 ILE A O 1
ATOM 1606 N N . PHE A 1 193 ? 1.640 10.567 -15.187 1.00 94.88 193 PHE A N 1
ATOM 1607 C CA . PHE A 1 193 ? 0.838 11.492 -14.386 1.00 94.88 193 PHE A CA 1
ATOM 1608 C C . PHE A 1 193 ? -0.613 11.555 -14.881 1.00 94.88 193 PHE A C 1
ATOM 1610 O O . PHE A 1 193 ? -1.538 11.356 -14.097 1.00 94.88 193 PHE A O 1
ATOM 1617 N N . ASN A 1 194 ? -0.813 11.721 -16.191 1.00 93.50 194 ASN A N 1
ATOM 1618 C CA . ASN A 1 194 ? -2.143 11.746 -16.798 1.00 93.50 194 ASN A CA 1
ATOM 1619 C C . ASN A 1 194 ? -2.893 10.420 -16.578 1.00 93.50 194 ASN A C 1
ATOM 1621 O O . ASN A 1 194 ? -4.075 10.432 -16.244 1.00 93.50 194 ASN A O 1
ATOM 1625 N N . SER A 1 195 ? -2.205 9.279 -16.712 1.00 92.94 195 SER A N 1
ATOM 1626 C CA . SER A 1 195 ? -2.803 7.954 -16.488 1.00 92.94 195 SER A CA 1
ATOM 1627 C C . SER A 1 195 ? -3.185 7.686 -15.031 1.00 92.94 195 SER A C 1
ATOM 1629 O O . SER A 1 195 ? -4.039 6.847 -14.765 1.00 92.94 195 SER A O 1
ATOM 1631 N N . LEU A 1 196 ? -2.571 8.406 -14.092 1.00 94.81 196 LEU A N 1
ATOM 1632 C CA . LEU A 1 196 ? -2.824 8.279 -12.665 1.00 94.81 196 LEU A CA 1
ATOM 1633 C C . LEU A 1 196 ? -3.741 9.381 -12.124 1.00 94.81 196 LEU A C 1
ATOM 1635 O O . LEU A 1 196 ? -3.891 9.479 -10.915 1.00 94.81 196 LEU A O 1
ATOM 1639 N N . ASN A 1 197 ? -4.374 10.206 -12.962 1.00 93.50 197 ASN A N 1
ATOM 1640 C CA . ASN A 1 197 ? -5.239 11.294 -12.485 1.00 93.50 197 ASN A CA 1
ATOM 1641 C C . ASN A 1 197 ? -6.472 10.782 -11.706 1.00 93.50 197 ASN A C 1
ATOM 1643 O O . ASN A 1 197 ? -7.024 11.470 -10.850 1.00 93.50 197 ASN A O 1
ATOM 1647 N N . GLN A 1 198 ? -6.892 9.542 -11.962 1.00 94.69 198 GLN A N 1
ATOM 1648 C CA . GLN A 1 198 ? -7.931 8.853 -11.200 1.00 94.69 198 GLN A CA 1
ATOM 1649 C C . GLN A 1 198 ? -7.342 7.652 -10.466 1.00 94.69 198 GLN A C 1
ATOM 1651 O O . GLN A 1 198 ? -6.449 6.979 -10.977 1.00 94.69 198 GLN A O 1
ATOM 1656 N N . ASN A 1 199 ? -7.833 7.394 -9.254 1.00 93.56 199 ASN A N 1
ATOM 1657 C CA . ASN A 1 199 ? -7.476 6.196 -8.502 1.00 93.56 199 ASN A CA 1
ATOM 1658 C C . ASN A 1 199 ? -8.341 4.992 -8.901 1.00 93.56 199 ASN A C 1
ATOM 1660 O O . ASN A 1 199 ? -9.299 5.115 -9.659 1.00 93.56 199 ASN A O 1
ATOM 1664 N N . LEU A 1 200 ? -8.042 3.838 -8.299 1.00 95.06 200 LEU A N 1
ATOM 1665 C CA . LEU A 1 200 ? -8.754 2.568 -8.495 1.00 95.06 200 LEU A CA 1
ATOM 1666 C C . LEU A 1 200 ? -10.289 2.657 -8.348 1.00 95.06 200 LEU A C 1
ATOM 1668 O O . LEU A 1 200 ? -11.009 1.818 -8.878 1.00 95.06 200 LEU A O 1
ATOM 1672 N N . PHE A 1 201 ? -10.801 3.650 -7.619 1.00 95.25 201 PHE A N 1
ATOM 1673 C CA . PHE A 1 201 ? -12.232 3.845 -7.375 1.00 95.25 201 PHE A CA 1
ATOM 1674 C C . PHE A 1 201 ? -12.864 4.926 -8.267 1.00 95.25 201 PHE A C 1
ATOM 1676 O O . PHE A 1 201 ? -14.029 5.262 -8.058 1.00 95.25 201 PHE A O 1
ATOM 1683 N N . GLY A 1 202 ? -12.113 5.484 -9.223 1.00 92.00 202 GLY A N 1
ATOM 1684 C CA . GLY A 1 202 ? -12.551 6.554 -10.125 1.00 92.00 202 GLY A CA 1
ATOM 1685 C C . GLY A 1 202 ? -12.490 7.961 -9.522 1.00 92.00 202 GLY A C 1
ATOM 1686 O O . GLY A 1 202 ? -12.859 8.929 -10.182 1.00 92.00 202 GLY A O 1
ATOM 1687 N N . ASN A 1 203 ? -12.012 8.108 -8.282 1.00 92.50 203 ASN A N 1
ATOM 1688 C CA . ASN A 1 203 ? -11.883 9.427 -7.667 1.00 92.50 203 ASN A CA 1
ATOM 1689 C C . ASN A 1 203 ? -10.607 10.107 -8.163 1.00 92.50 203 ASN A C 1
ATOM 1691 O O . ASN A 1 203 ? -9.571 9.451 -8.300 1.00 92.50 203 ASN A O 1
ATOM 1695 N N . GLN A 1 204 ? -10.666 11.426 -8.346 1.00 93.62 204 GLN A N 1
ATOM 1696 C CA . GLN A 1 204 ? -9.486 12.231 -8.653 1.00 93.62 204 GLN A CA 1
ATOM 1697 C C . GLN A 1 204 ? -8.404 12.042 -7.580 1.00 93.62 204 GLN A C 1
ATOM 1699 O O . GLN A 1 204 ? -8.702 11.969 -6.382 1.00 93.62 204 GLN A O 1
ATOM 1704 N N . GLN A 1 205 ? -7.148 11.947 -8.009 1.00 92.56 205 GLN A N 1
ATOM 1705 C CA . GLN A 1 205 ? -5.991 11.875 -7.125 1.00 92.56 205 GLN A CA 1
ATOM 1706 C C . GLN A 1 205 ? -4.885 12.815 -7.603 1.00 92.56 205 GLN A C 1
ATOM 1708 O O . GLN A 1 205 ? -4.556 12.874 -8.782 1.00 92.56 205 GLN A O 1
ATOM 1713 N N . ASN A 1 206 ? -4.271 13.514 -6.652 1.00 90.06 206 ASN A N 1
ATOM 1714 C CA . ASN A 1 206 ? -3.138 14.392 -6.914 1.00 90.06 206 ASN A CA 1
ATOM 1715 C C . ASN A 1 206 ? -1.847 13.660 -6.546 1.00 90.06 206 ASN A C 1
ATOM 1717 O O . ASN A 1 206 ? -1.460 13.615 -5.377 1.00 90.06 206 ASN A O 1
ATOM 1721 N N . ILE A 1 207 ? -1.189 13.064 -7.540 1.00 91.94 207 ILE A N 1
ATOM 1722 C CA . ILE A 1 207 ? 0.103 12.391 -7.362 1.00 91.94 207 ILE A CA 1
ATOM 1723 C C . ILE A 1 207 ? 1.221 13.345 -7.776 1.00 91.94 207 ILE A C 1
ATOM 1725 O O . ILE A 1 207 ? 1.262 13.812 -8.908 1.00 91.94 207 ILE A O 1
ATOM 1729 N N . SER A 1 208 ? 2.166 13.616 -6.877 1.00 93.25 208 SER A N 1
ATOM 1730 C CA . SER A 1 208 ? 3.331 14.435 -7.212 1.00 93.25 208 SER A CA 1
ATOM 1731 C C . SER A 1 208 ? 4.315 13.683 -8.116 1.00 93.25 208 SER A C 1
ATOM 1733 O O . SER A 1 208 ? 4.464 12.463 -8.022 1.00 93.25 208 SER A O 1
ATOM 1735 N N . TYR A 1 209 ? 5.071 14.416 -8.940 1.00 92.88 209 TYR A N 1
ATOM 1736 C CA . TYR A 1 209 ? 6.163 13.826 -9.726 1.00 92.88 209 TYR A CA 1
ATOM 1737 C C . TYR A 1 209 ? 7.195 13.106 -8.855 1.00 92.88 209 TYR A C 1
ATOM 1739 O O . TYR A 1 209 ? 7.673 12.041 -9.232 1.00 92.88 209 TYR A O 1
ATOM 1747 N N . PHE A 1 210 ? 7.470 13.636 -7.660 1.00 93.06 210 PHE A N 1
ATOM 1748 C CA . PHE A 1 210 ? 8.339 12.987 -6.680 1.00 93.06 210 PHE A CA 1
ATOM 1749 C C . PHE A 1 210 ? 7.832 11.590 -6.289 1.00 93.06 210 PHE A C 1
ATOM 1751 O O . PHE A 1 210 ? 8.611 10.641 -6.207 1.00 93.06 210 PHE A O 1
ATOM 1758 N N . LEU A 1 211 ? 6.521 11.442 -6.075 1.00 91.88 211 LEU A N 1
ATOM 1759 C CA . LEU A 1 211 ? 5.932 10.148 -5.745 1.00 91.88 211 LEU A CA 1
ATOM 1760 C C . LEU A 1 211 ? 6.000 9.177 -6.932 1.00 91.88 211 LEU A C 1
ATOM 1762 O O . LEU A 1 211 ? 6.290 8.001 -6.724 1.00 91.88 211 LEU A O 1
ATOM 1766 N N . ILE A 1 212 ? 5.794 9.664 -8.160 1.00 94.06 212 ILE A N 1
ATOM 1767 C CA . ILE A 1 212 ? 5.969 8.864 -9.383 1.00 94.06 212 ILE A CA 1
ATOM 1768 C C . ILE A 1 212 ? 7.410 8.356 -9.485 1.00 94.06 212 ILE A C 1
ATOM 1770 O O . ILE A 1 212 ? 7.615 7.160 -9.668 1.00 94.06 212 ILE A O 1
ATOM 1774 N N . ASP A 1 213 ? 8.401 9.233 -9.314 1.00 93.25 213 ASP A N 1
ATOM 1775 C CA . ASP A 1 213 ? 9.819 8.860 -9.351 1.00 93.25 213 ASP A CA 1
ATOM 1776 C C . ASP A 1 213 ? 10.157 7.794 -8.305 1.00 93.25 213 ASP A C 1
ATOM 1778 O O . ASP A 1 213 ? 10.821 6.803 -8.612 1.00 93.25 213 ASP A O 1
ATOM 1782 N N . ASN A 1 214 ? 9.640 7.948 -7.084 1.00 94.31 214 ASN A N 1
ATOM 1783 C CA . ASN A 1 214 ? 9.815 6.959 -6.025 1.00 94.31 214 ASN A CA 1
ATOM 1784 C C . ASN A 1 214 ? 9.183 5.607 -6.403 1.00 94.31 214 ASN A C 1
ATOM 1786 O O . ASN A 1 214 ? 9.826 4.567 -6.284 1.00 94.31 214 ASN A O 1
ATOM 1790 N N . MET A 1 215 ? 7.952 5.606 -6.922 1.00 94.50 215 MET A N 1
ATOM 1791 C CA . MET A 1 215 ? 7.286 4.379 -7.374 1.00 94.50 215 MET A CA 1
ATOM 1792 C C . MET A 1 215 ? 8.042 3.694 -8.518 1.00 94.50 215 MET A C 1
ATOM 1794 O O . MET A 1 215 ? 8.196 2.476 -8.496 1.00 94.50 215 MET A O 1
ATOM 1798 N N . VAL A 1 216 ? 8.573 4.453 -9.479 1.00 95.19 216 VAL A N 1
ATOM 1799 C CA . VAL A 1 216 ? 9.421 3.908 -10.551 1.00 95.19 216 VAL A CA 1
ATOM 1800 C C . VAL A 1 216 ? 10.702 3.299 -9.979 1.00 95.19 216 VAL A C 1
ATOM 1802 O O . VAL A 1 216 ? 11.081 2.196 -10.372 1.00 95.19 216 VAL A O 1
ATOM 1805 N N . GLY A 1 217 ? 11.347 3.970 -9.022 1.00 93.69 217 GLY A N 1
ATOM 1806 C CA . GLY A 1 217 ? 12.520 3.441 -8.326 1.00 93.69 217 GLY A CA 1
ATOM 1807 C C . GLY A 1 217 ? 12.228 2.135 -7.581 1.00 93.69 217 GLY A C 1
ATOM 1808 O O . GLY A 1 217 ? 13.014 1.195 -7.652 1.00 93.69 217 GLY A O 1
ATOM 1809 N N . GLN A 1 218 ? 11.068 2.030 -6.930 1.00 92.19 218 GLN A N 1
ATOM 1810 C CA . GLN A 1 218 ? 10.629 0.791 -6.279 1.00 92.19 218 GLN A CA 1
ATOM 1811 C C . GLN A 1 218 ? 10.394 -0.332 -7.289 1.00 92.19 218 GLN A C 1
ATOM 1813 O O . GLN A 1 218 ? 10.860 -1.444 -7.068 1.00 92.19 218 GLN A O 1
ATOM 1818 N N . ILE A 1 219 ? 9.725 -0.043 -8.411 1.00 92.50 219 ILE A N 1
ATOM 1819 C CA . ILE A 1 219 ? 9.521 -1.015 -9.497 1.00 92.50 219 ILE A CA 1
ATOM 1820 C C . ILE A 1 219 ? 10.869 -1.513 -10.017 1.00 92.50 219 ILE A C 1
ATOM 1822 O O . ILE A 1 219 ? 11.048 -2.715 -10.188 1.00 92.50 219 ILE A O 1
ATOM 1826 N N . ARG A 1 220 ? 11.832 -0.608 -10.224 1.00 92.38 220 ARG A N 1
ATOM 1827 C CA . ARG A 1 220 ? 13.200 -0.966 -10.608 1.00 92.38 220 ARG A CA 1
ATOM 1828 C C . ARG A 1 220 ? 13.829 -1.899 -9.584 1.00 92.38 220 ARG A C 1
ATOM 1830 O O . ARG A 1 220 ? 14.326 -2.943 -9.978 1.00 92.38 220 ARG A O 1
ATOM 1837 N N . ASN A 1 221 ? 13.809 -1.551 -8.302 1.00 89.88 221 ASN A N 1
ATOM 1838 C CA . ASN A 1 221 ? 14.442 -2.368 -7.266 1.00 89.88 221 ASN A CA 1
ATOM 1839 C C . ASN A 1 221 ? 13.815 -3.766 -7.200 1.00 89.88 221 ASN A C 1
ATOM 1841 O O . ASN A 1 221 ? 14.539 -4.752 -7.259 1.00 89.88 221 ASN A O 1
ATOM 1845 N N . ILE A 1 222 ? 12.481 -3.855 -7.220 1.00 86.94 222 ILE A N 1
ATOM 1846 C CA . ILE A 1 222 ? 11.756 -5.132 -7.271 1.00 86.94 222 ILE A CA 1
ATOM 1847 C C . ILE A 1 222 ? 12.146 -5.923 -8.525 1.00 86.94 222 ILE A C 1
ATOM 1849 O O . ILE A 1 222 ? 12.378 -7.128 -8.448 1.00 86.94 222 ILE A O 1
ATOM 1853 N N . PHE A 1 223 ? 12.244 -5.265 -9.682 1.00 86.88 223 PHE A N 1
ATOM 1854 C CA . PHE A 1 223 ? 12.676 -5.908 -10.919 1.00 86.88 223 PHE A CA 1
ATOM 1855 C C . PHE A 1 223 ? 14.113 -6.433 -10.817 1.00 86.88 223 PHE A C 1
ATOM 1857 O O . PHE A 1 223 ? 14.362 -7.564 -11.209 1.00 86.88 223 PHE A O 1
ATOM 1864 N N . LEU A 1 224 ? 15.050 -5.653 -10.275 1.00 84.94 224 LEU A N 1
ATOM 1865 C CA . LEU A 1 224 ? 16.448 -6.062 -10.105 1.00 84.94 224 LEU A CA 1
ATOM 1866 C C . LEU A 1 224 ? 16.606 -7.208 -9.092 1.00 84.94 224 LEU A C 1
ATOM 1868 O O . LEU A 1 224 ? 17.493 -8.040 -9.264 1.00 84.94 224 LEU A O 1
ATOM 1872 N N . GLU A 1 225 ? 15.760 -7.251 -8.061 1.00 83.38 225 GLU A N 1
ATOM 1873 C CA . GLU A 1 225 ? 15.731 -8.317 -7.053 1.00 83.38 225 GLU A CA 1
ATOM 1874 C C . GLU A 1 225 ? 15.156 -9.631 -7.603 1.00 83.38 225 GLU A C 1
ATOM 1876 O O . GLU A 1 225 ? 15.672 -10.702 -7.291 1.00 83.38 225 GLU A O 1
ATOM 1881 N N . ASN A 1 226 ? 14.095 -9.560 -8.418 1.00 78.00 226 ASN A N 1
ATOM 1882 C CA . ASN A 1 226 ? 13.344 -10.740 -8.869 1.00 78.00 226 ASN A CA 1
ATOM 1883 C C . ASN A 1 226 ? 13.739 -11.244 -10.252 1.00 78.00 226 ASN A C 1
ATOM 1885 O O . ASN A 1 226 ? 13.620 -12.435 -10.539 1.00 78.00 226 ASN A O 1
ATOM 1889 N N . ALA A 1 227 ? 14.214 -10.367 -11.133 1.00 66.06 227 ALA A N 1
ATOM 1890 C CA . ALA A 1 227 ? 14.906 -10.842 -12.307 1.00 66.06 227 ALA A CA 1
ATOM 1891 C C . ALA A 1 227 ? 16.139 -11.570 -11.777 1.00 66.06 227 ALA A C 1
ATOM 1893 O O . ALA A 1 227 ? 16.930 -10.993 -11.032 1.00 66.06 227 ALA A O 1
ATOM 1894 N N . SER A 1 228 ? 16.367 -12.813 -12.196 1.00 64.31 228 SER A N 1
ATOM 1895 C CA . SER A 1 228 ? 17.669 -13.478 -12.074 1.00 64.31 228 SER A CA 1
ATOM 1896 C C . SER A 1 228 ? 18.717 -12.757 -12.941 1.00 64.31 228 SER A C 1
ATOM 1898 O O . SER A 1 228 ? 19.508 -13.371 -13.648 1.00 64.31 228 SER A O 1
ATOM 1900 N N . LEU A 1 229 ? 18.704 -11.425 -12.930 1.00 61.81 229 LEU A N 1
ATOM 1901 C CA . LEU A 1 229 ? 19.503 -10.500 -13.687 1.00 61.81 229 LEU A CA 1
ATOM 1902 C C . LEU A 1 229 ? 20.966 -10.740 -13.383 1.00 61.81 229 LEU A C 1
ATOM 1904 O O . LEU A 1 229 ? 21.768 -10.670 -14.291 1.00 61.81 229 LEU A O 1
ATOM 1908 N N . ASN A 1 230 ? 21.312 -11.130 -12.156 1.00 59.56 230 ASN A N 1
ATOM 1909 C CA . ASN A 1 230 ? 22.659 -11.593 -11.845 1.00 59.56 230 ASN A CA 1
ATOM 1910 C C . ASN A 1 230 ? 23.069 -12.813 -12.679 1.00 59.56 230 ASN A C 1
ATOM 1912 O O . ASN A 1 230 ? 24.188 -12.849 -13.174 1.00 59.56 230 ASN A O 1
ATOM 1916 N N . VAL A 1 231 ? 22.184 -13.792 -12.877 1.00 66.38 231 VAL A N 1
ATOM 1917 C CA . VAL A 1 231 ? 22.458 -14.961 -13.727 1.00 66.38 231 VAL A CA 1
ATOM 1918 C C . VAL A 1 231 ? 22.549 -14.529 -15.187 1.00 66.38 231 VAL A C 1
ATOM 1920 O O . VAL A 1 231 ? 23.552 -14.801 -15.831 1.00 66.38 231 VAL A O 1
ATOM 1923 N N . VAL A 1 232 ? 21.574 -13.769 -15.691 1.00 62.56 232 VAL A N 1
ATOM 1924 C CA . VAL A 1 232 ? 21.548 -13.303 -17.089 1.00 62.56 232 VAL A CA 1
ATOM 1925 C C . VAL A 1 232 ? 22.728 -12.378 -17.410 1.00 62.56 232 VAL A C 1
ATOM 1927 O O . VAL A 1 232 ? 23.350 -12.526 -18.460 1.00 62.56 232 VAL A O 1
ATOM 1930 N N . LEU A 1 233 ? 23.081 -11.455 -16.513 1.00 61.72 233 LEU A N 1
ATOM 1931 C CA . LEU A 1 233 ? 24.244 -10.577 -16.635 1.00 61.72 233 LEU A CA 1
ATOM 1932 C C . LEU A 1 233 ? 25.536 -11.371 -16.532 1.00 61.72 233 LEU A C 1
ATOM 1934 O O . LEU A 1 233 ? 26.409 -11.130 -17.350 1.00 61.72 233 LEU A O 1
ATOM 1938 N N . LYS A 1 234 ? 25.671 -12.340 -15.615 1.00 62.75 234 LYS A N 1
ATOM 1939 C CA . LYS A 1 234 ? 26.848 -13.229 -15.572 1.00 62.75 234 LYS A CA 1
ATOM 1940 C C . LYS A 1 234 ? 26.979 -14.043 -16.857 1.00 62.75 234 LYS A C 1
ATOM 1942 O O . LYS A 1 234 ? 28.074 -14.136 -17.401 1.00 62.75 234 LYS A O 1
ATOM 1947 N N . THR A 1 235 ? 25.880 -14.574 -17.390 1.00 69.31 235 THR A N 1
ATOM 1948 C CA . THR A 1 235 ? 25.868 -15.302 -18.665 1.00 69.31 235 THR A CA 1
ATOM 1949 C C . THR A 1 235 ? 26.242 -14.386 -19.829 1.00 69.31 235 THR A C 1
ATOM 1951 O O . THR A 1 235 ? 27.077 -14.756 -20.650 1.00 69.31 235 THR A O 1
ATOM 1954 N N . ARG A 1 236 ? 25.684 -13.171 -19.900 1.00 62.09 236 ARG A N 1
ATOM 1955 C CA . ARG A 1 236 ? 26.001 -12.195 -20.953 1.00 62.09 236 ARG A CA 1
ATOM 1956 C C . ARG A 1 236 ? 27.412 -11.629 -20.828 1.00 62.09 236 ARG A C 1
ATOM 1958 O O . ARG A 1 236 ? 28.096 -11.552 -21.837 1.00 62.09 236 ARG A O 1
ATOM 1965 N N . LEU A 1 237 ? 27.882 -11.303 -19.628 1.00 63.53 237 LEU A N 1
ATOM 1966 C CA . LEU A 1 237 ? 29.267 -10.902 -19.363 1.00 63.53 237 LEU A CA 1
ATOM 1967 C C . LEU A 1 237 ? 30.233 -12.033 -19.702 1.00 63.53 237 LEU A C 1
ATOM 1969 O O . LEU A 1 237 ? 31.253 -11.768 -20.318 1.00 63.53 237 LEU A O 1
ATOM 1973 N N . GLY A 1 238 ? 29.894 -13.286 -19.392 1.00 67.00 238 GLY A N 1
ATOM 1974 C CA . GLY A 1 238 ? 30.666 -14.454 -19.814 1.00 67.00 238 GLY A CA 1
ATOM 1975 C C . GLY A 1 238 ? 30.717 -14.612 -21.337 1.00 67.00 238 GLY A C 1
ATOM 1976 O O . GLY A 1 238 ? 31.767 -14.928 -21.886 1.00 67.00 238 GLY A O 1
ATOM 1977 N N . GLN A 1 239 ? 29.618 -14.337 -22.044 1.00 63.44 239 GLN A N 1
ATOM 1978 C CA . GLN A 1 239 ? 29.585 -14.326 -23.514 1.00 63.44 239 GLN A CA 1
ATOM 1979 C C . GLN A 1 239 ? 30.393 -13.160 -24.108 1.00 63.44 239 GLN A C 1
ATOM 1981 O O . GLN A 1 239 ? 31.126 -13.353 -25.072 1.00 63.44 239 GLN A O 1
ATOM 1986 N N . VAL A 1 240 ? 30.303 -11.963 -23.523 1.00 60.94 240 VAL A N 1
ATOM 1987 C CA . VAL A 1 240 ? 31.058 -10.774 -23.951 1.00 60.94 240 VAL A CA 1
ATOM 1988 C C . VAL A 1 240 ? 32.551 -10.938 -23.653 1.00 60.94 240 VAL A C 1
ATOM 1990 O O . VAL A 1 240 ? 33.368 -10.653 -24.516 1.00 60.94 240 VAL A O 1
ATOM 1993 N N . SER A 1 241 ? 32.920 -11.477 -22.491 1.00 57.69 241 SER A N 1
ATOM 1994 C CA . SER A 1 241 ? 34.300 -11.821 -22.112 1.00 57.69 241 SER A CA 1
ATOM 1995 C C . SER A 1 241 ? 34.934 -12.842 -23.065 1.00 57.69 241 SER A C 1
ATOM 1997 O O . SER A 1 241 ? 36.125 -12.748 -23.363 1.00 57.69 241 SER A O 1
ATOM 1999 N N . LYS A 1 242 ? 34.143 -13.789 -23.589 1.00 60.53 242 LYS A N 1
ATOM 2000 C CA . LYS A 1 242 ? 34.599 -14.768 -24.588 1.00 60.53 242 LYS A CA 1
ATOM 2001 C C . LYS A 1 242 ? 34.731 -14.186 -26.001 1.00 60.53 242 LYS A C 1
ATOM 2003 O O . LYS A 1 242 ? 35.587 -14.645 -26.745 1.00 60.53 242 LYS A O 1
ATOM 2008 N N . ASN A 1 243 ? 33.928 -13.178 -26.352 1.00 57.56 243 ASN A N 1
ATOM 2009 C CA . ASN A 1 243 ? 33.822 -12.668 -27.728 1.00 57.56 243 ASN A CA 1
ATOM 2010 C C . ASN A 1 243 ? 34.444 -11.277 -27.960 1.00 57.56 243 ASN A C 1
ATOM 2012 O O . ASN A 1 243 ? 34.514 -10.830 -29.101 1.00 57.56 243 ASN A O 1
ATOM 2016 N N . SER A 1 244 ? 34.880 -10.569 -26.917 1.00 61.09 244 SER A N 1
ATOM 2017 C CA . SER A 1 244 ? 35.383 -9.195 -27.017 1.00 61.09 244 SER A CA 1
ATOM 2018 C C . SER A 1 244 ? 36.878 -9.131 -26.711 1.00 61.09 244 SER A C 1
ATOM 2020 O O . SER A 1 244 ? 37.281 -9.085 -25.548 1.00 61.09 244 SER A O 1
ATOM 2022 N N . ARG A 1 245 ? 37.701 -9.077 -27.770 1.00 63.25 245 ARG A N 1
ATOM 2023 C CA . ARG A 1 245 ? 39.136 -8.728 -27.692 1.00 63.25 245 ARG A CA 1
ATOM 2024 C C . ARG A 1 245 ? 39.381 -7.476 -26.821 1.00 63.25 245 ARG A C 1
ATOM 2026 O O . ARG A 1 245 ? 40.157 -7.590 -25.883 1.00 63.25 245 ARG A O 1
ATOM 2033 N N . PRO A 1 246 ? 38.633 -6.363 -26.990 1.00 62.03 246 PRO A N 1
ATOM 2034 C CA . PRO A 1 246 ? 38.811 -5.159 -26.169 1.00 62.03 246 PRO A CA 1
ATOM 2035 C C . PRO A 1 246 ? 38.602 -5.367 -24.662 1.00 62.03 246 PRO A C 1
ATOM 2037 O O . PRO A 1 246 ? 39.272 -4.741 -23.849 1.00 62.03 246 PRO A O 1
ATOM 2040 N N . VAL A 1 247 ? 37.678 -6.250 -24.263 1.00 61.66 247 VAL A N 1
ATOM 2041 C CA . VAL A 1 247 ? 37.430 -6.552 -22.840 1.00 61.66 247 VAL A CA 1
ATOM 2042 C C . VAL A 1 247 ? 38.524 -7.456 -22.278 1.00 61.66 247 VAL A C 1
ATOM 2044 O O . VAL A 1 247 ? 38.909 -7.294 -21.124 1.00 61.66 247 VAL A O 1
ATOM 2047 N N . GLN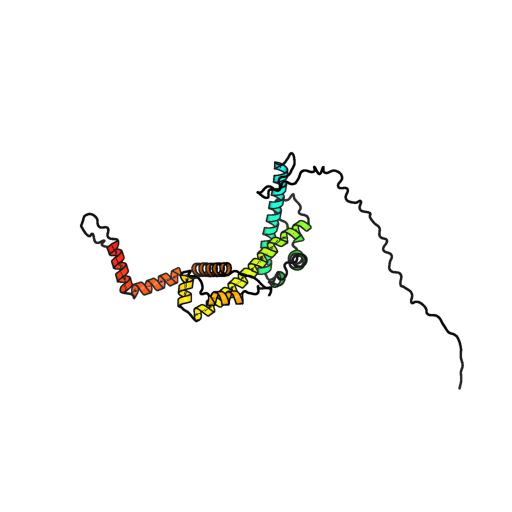 A 1 248 ? 39.058 -8.381 -23.081 1.00 60.78 248 GLN A N 1
ATOM 2048 C CA . GLN A 1 248 ? 40.226 -9.169 -22.686 1.00 60.78 248 GLN A CA 1
ATOM 2049 C C . GLN A 1 248 ? 41.485 -8.305 -22.567 1.00 60.78 248 GLN A C 1
ATOM 2051 O O . GLN A 1 248 ? 42.266 -8.520 -21.643 1.00 60.78 248 GLN A O 1
ATOM 2056 N N . ASP A 1 249 ? 41.654 -7.320 -23.449 1.00 64.50 249 ASP A N 1
ATOM 2057 C CA . ASP A 1 249 ? 42.782 -6.387 -23.423 1.00 64.50 249 ASP A CA 1
ATOM 2058 C C . ASP A 1 249 ? 42.694 -5.449 -22.208 1.00 64.50 249 ASP A C 1
ATOM 2060 O O . ASP A 1 249 ? 43.664 -5.339 -21.463 1.00 64.50 249 ASP A O 1
ATOM 2064 N N . PHE A 1 250 ? 41.511 -4.902 -21.900 1.00 65.50 250 PHE A N 1
ATOM 2065 C CA . PHE A 1 250 ? 41.282 -4.102 -20.687 1.00 65.50 250 PHE A CA 1
ATOM 2066 C C . PHE A 1 250 ? 41.486 -4.906 -19.391 1.00 65.50 250 PHE A C 1
ATOM 2068 O O . PHE A 1 250 ? 42.104 -4.425 -18.443 1.00 65.50 250 PHE A O 1
ATOM 2075 N N . LEU A 1 251 ? 41.001 -6.153 -19.334 1.00 59.69 251 LEU A N 1
ATOM 2076 C CA . LEU A 1 251 ? 41.222 -7.026 -18.176 1.00 59.69 251 LEU A CA 1
ATOM 2077 C C . LEU A 1 251 ? 42.703 -7.399 -18.021 1.00 59.69 251 LEU A C 1
ATOM 2079 O O . LEU A 1 251 ? 43.193 -7.445 -16.895 1.00 59.69 251 LEU A O 1
ATOM 2083 N N . LYS A 1 252 ? 43.430 -7.621 -19.124 1.00 61.69 252 LYS A N 1
ATOM 2084 C CA . LYS A 1 252 ? 44.887 -7.821 -19.099 1.00 61.69 252 LYS A CA 1
ATOM 2085 C C . LYS A 1 252 ? 45.618 -6.572 -18.618 1.00 61.69 252 LYS A C 1
ATOM 2087 O O . LYS A 1 252 ? 46.498 -6.708 -17.776 1.00 61.69 252 LYS A O 1
ATOM 2092 N N . GLU A 1 253 ? 45.245 -5.384 -19.090 1.00 58.31 253 GLU A N 1
ATOM 2093 C CA . GLU A 1 253 ? 45.821 -4.117 -18.622 1.00 58.31 253 GLU A CA 1
ATOM 2094 C C . GLU A 1 253 ? 45.568 -3.898 -17.130 1.00 58.31 253 GLU A C 1
ATOM 2096 O O . GLU A 1 253 ? 46.505 -3.611 -16.398 1.00 58.31 253 GLU A O 1
ATOM 2101 N N . CYS A 1 254 ? 44.353 -4.149 -16.638 1.00 55.44 254 CYS A N 1
ATOM 2102 C CA . CYS A 1 254 ? 44.043 -4.053 -15.209 1.00 55.44 254 CYS A CA 1
ATOM 2103 C C . CYS A 1 254 ? 44.836 -5.061 -14.357 1.00 55.44 254 CYS A C 1
ATOM 2105 O O . CYS A 1 254 ? 45.273 -4.730 -13.258 1.00 55.44 254 CYS A O 1
ATOM 2107 N N . ILE A 1 255 ? 45.056 -6.285 -14.848 1.00 56.41 255 ILE A N 1
ATOM 2108 C CA . ILE A 1 255 ? 45.890 -7.288 -14.161 1.00 56.41 255 ILE A CA 1
ATOM 2109 C C . ILE A 1 255 ? 47.368 -6.863 -14.148 1.00 56.41 255 ILE A C 1
ATOM 2111 O O . ILE A 1 255 ? 48.066 -7.098 -13.161 1.00 56.41 255 ILE A O 1
ATOM 2115 N N . VAL A 1 256 ? 47.844 -6.210 -15.212 1.00 53.53 256 VAL A N 1
ATOM 2116 C CA . VAL A 1 256 ? 49.198 -5.641 -15.279 1.00 53.53 256 VAL A CA 1
ATOM 2117 C C . VAL A 1 256 ? 49.328 -4.419 -14.361 1.00 53.53 256 VAL A C 1
ATOM 2119 O O . VAL A 1 256 ? 50.335 -4.306 -13.667 1.00 53.53 256 VAL A O 1
ATOM 2122 N N . ASP A 1 257 ? 48.310 -3.567 -14.248 1.00 48.66 257 ASP A N 1
ATOM 2123 C CA . ASP A 1 257 ? 48.308 -2.402 -13.349 1.00 48.66 257 ASP A CA 1
ATOM 2124 C C . ASP A 1 257 ? 48.234 -2.781 -11.860 1.00 48.66 257 ASP A C 1
ATOM 2126 O O . ASP A 1 257 ? 48.762 -2.066 -11.007 1.00 48.66 257 ASP A O 1
ATOM 2130 N N . PHE A 1 258 ? 47.668 -3.946 -11.522 1.00 46.16 258 PHE A N 1
ATOM 2131 C CA . PHE A 1 258 ? 47.726 -4.494 -10.160 1.00 46.16 258 PHE A CA 1
ATOM 2132 C C . PHE A 1 258 ? 49.099 -5.085 -9.783 1.00 46.16 258 PHE A C 1
ATOM 2134 O O . PHE A 1 258 ? 49.296 -5.498 -8.635 1.00 46.16 258 PHE A O 1
ATOM 2141 N N . SER A 1 259 ? 50.080 -5.103 -10.696 1.00 47.16 259 SER A N 1
ATOM 2142 C CA . SER A 1 259 ? 51.451 -5.488 -10.353 1.00 47.16 259 SER A CA 1
ATOM 2143 C C . SER A 1 259 ? 52.158 -4.358 -9.586 1.00 47.16 259 SER A C 1
ATOM 2145 O O . SER A 1 259 ? 52.602 -3.343 -10.118 1.00 47.16 259 SER A O 1
ATOM 2147 N N . TYR A 1 260 ? 52.237 -4.531 -8.266 1.00 44.97 260 TYR A N 1
ATOM 2148 C CA . TYR A 1 260 ? 52.827 -3.566 -7.342 1.00 44.97 260 TYR A CA 1
ATOM 2149 C C . TYR A 1 260 ? 54.321 -3.349 -7.640 1.00 44.97 260 TYR A C 1
ATOM 2151 O O . TYR A 1 260 ? 55.143 -4.261 -7.510 1.00 44.97 260 TYR A O 1
ATOM 2159 N N . LYS A 1 261 ? 54.711 -2.118 -7.991 1.00 46.78 261 LYS A N 1
ATOM 2160 C CA . LYS A 1 261 ? 56.114 -1.740 -8.217 1.00 46.78 261 LYS A CA 1
ATOM 2161 C C . LYS A 1 261 ? 56.851 -1.645 -6.874 1.00 46.78 261 LYS A C 1
ATOM 2163 O O . LYS A 1 261 ? 56.896 -0.589 -6.248 1.00 46.78 261 LYS A O 1
ATOM 2168 N N . LYS A 1 262 ? 57.465 -2.740 -6.416 1.00 45.16 262 LYS A N 1
ATOM 2169 C CA . LYS A 1 262 ? 58.378 -2.734 -5.258 1.00 45.16 262 LYS A CA 1
ATOM 2170 C C . LYS A 1 262 ? 59.828 -2.773 -5.746 1.00 45.16 262 LYS A C 1
ATOM 2172 O O . LYS A 1 262 ? 60.256 -3.759 -6.333 1.00 45.16 262 LYS A O 1
ATOM 2177 N N . LYS A 1 263 ? 60.588 -1.703 -5.480 1.00 43.69 263 LYS A N 1
ATOM 2178 C CA . LYS A 1 263 ? 62.042 -1.598 -5.741 1.00 43.69 263 LYS A CA 1
ATOM 2179 C C . LYS A 1 263 ? 62.456 -1.948 -7.185 1.00 43.69 263 LYS A C 1
ATOM 2181 O O . LYS A 1 263 ? 63.235 -2.869 -7.412 1.00 43.69 263 LYS A O 1
ATOM 2186 N N . SER A 1 264 ? 61.935 -1.195 -8.156 1.00 45.75 264 SER A N 1
ATOM 2187 C CA . SER A 1 264 ? 62.479 -1.116 -9.530 1.00 45.75 264 SER A CA 1
ATOM 2188 C C . SER A 1 264 ? 62.522 -2.413 -10.359 1.00 45.75 264 SER A C 1
ATOM 2190 O O . SER A 1 264 ? 63.078 -2.395 -11.454 1.00 45.75 264 SER A O 1
ATOM 2192 N N . LYS A 1 265 ? 61.911 -3.515 -9.911 1.00 48.06 265 LYS A N 1
ATOM 2193 C CA . LYS A 1 265 ? 61.771 -4.749 -10.698 1.00 48.06 265 LYS A CA 1
ATOM 2194 C C . LYS A 1 265 ? 60.294 -5.079 -10.898 1.00 48.06 265 LYS A C 1
ATOM 2196 O O . LYS A 1 265 ? 59.537 -5.151 -9.935 1.00 48.06 265 LYS A O 1
ATOM 2201 N N . PHE A 1 266 ? 59.895 -5.267 -12.155 1.00 47.97 266 PHE A N 1
ATOM 2202 C CA . PHE A 1 266 ? 58.578 -5.790 -12.510 1.00 47.97 266 PHE A CA 1
ATOM 2203 C C . PHE A 1 266 ? 58.535 -7.276 -12.148 1.00 47.97 266 PHE A C 1
ATOM 2205 O O . PHE A 1 266 ? 59.274 -8.072 -12.724 1.00 47.97 266 PHE A O 1
ATOM 2212 N N . ILE A 1 267 ? 57.695 -7.652 -11.186 1.00 51.34 267 ILE A N 1
ATOM 2213 C CA . ILE A 1 267 ? 57.433 -9.058 -10.871 1.00 51.34 267 ILE A CA 1
ATOM 2214 C C . ILE A 1 267 ? 56.158 -9.440 -11.620 1.00 51.34 267 ILE A C 1
ATOM 2216 O O . ILE A 1 267 ? 55.078 -8.950 -11.294 1.00 51.34 267 ILE A O 1
ATOM 2220 N N . LYS A 1 268 ? 56.283 -10.289 -12.646 1.00 49.94 268 LYS A N 1
ATOM 2221 C CA . LYS A 1 268 ? 55.122 -10.918 -13.283 1.00 49.94 268 LYS A CA 1
ATOM 2222 C C . LYS A 1 268 ? 54.540 -11.933 -12.301 1.00 49.94 268 LYS A C 1
ATOM 2224 O O . LYS A 1 268 ? 55.246 -12.853 -11.896 1.00 49.94 268 LYS A O 1
ATOM 2229 N N . LEU A 1 269 ? 53.270 -11.777 -11.937 1.00 44.56 269 LEU A N 1
ATOM 2230 C CA . LEU A 1 269 ? 52.517 -12.842 -11.281 1.00 44.56 269 LEU A CA 1
ATOM 2231 C C . LEU A 1 269 ? 52.322 -13.963 -12.309 1.00 44.56 269 LEU A C 1
ATOM 2233 O O . LEU A 1 269 ? 51.603 -13.780 -13.291 1.00 44.56 269 LEU A O 1
ATOM 2237 N N . GLN A 1 270 ? 53.012 -15.089 -12.126 1.00 42.62 270 GLN A N 1
ATOM 2238 C CA . GLN A 1 270 ? 52.647 -16.329 -12.804 1.00 42.62 270 GLN A CA 1
ATOM 2239 C C . GLN A 1 270 ? 51.441 -16.910 -12.070 1.00 42.62 270 GLN A C 1
ATOM 2241 O O . GLN A 1 270 ? 51.485 -17.106 -10.858 1.00 42.62 270 GLN A O 1
ATOM 2246 N N . ILE A 1 271 ? 50.358 -17.105 -12.811 1.00 39.62 271 ILE A N 1
ATOM 2247 C CA . ILE A 1 271 ? 49.167 -17.815 -12.356 1.00 39.62 271 ILE A CA 1
ATOM 2248 C C . ILE A 1 271 ? 49.283 -19.214 -12.971 1.00 39.62 271 ILE A C 1
ATOM 2250 O O . ILE A 1 271 ? 49.384 -19.304 -14.197 1.00 39.62 271 ILE A O 1
ATOM 2254 N N . GLU A 1 272 ? 49.351 -20.252 -12.133 1.00 36.09 272 GLU A N 1
ATOM 2255 C CA . GLU A 1 272 ? 49.123 -21.652 -12.538 1.00 36.09 272 GLU A CA 1
ATOM 2256 C C . GLU A 1 272 ? 47.642 -21.892 -12.855 1.00 36.09 272 GLU A C 1
ATOM 2258 O O . GLU A 1 272 ? 46.781 -21.356 -12.114 1.00 36.09 272 GLU A O 1
#